Protein AF-A0A9Q1GMD0-F1 (afdb_monomer)

Sequence (248 aa):
MLRCCLSTAVGPIAGVLFISTNKLAFCSDKSIVKVTSPTGDLVRFHYKVVISLSEIQKVSQSRNVKKASEKYLQVLTMDDFEFWFMGLLSYSKMFKCLQCAICQAWQKLAGHNGILLLGPMIYIFELTLCMIPATDPLGKGDSVLSTINKLGGPIAGRLFISTKRMAFCSNEPIAKFTYPSGESVTFYYKVAIPLRKVKRANQSENVEKPSQKYLQVTTTDNFEFWFMGFLKYEKTFNLLQKIVSQVF

Nearest PDB structures (foldseek):
  9eh2-assembly1_y  TM=3.132E-01  e=4.144E-05  Homo sapiens
  4ifs-assembly1_A  TM=3.238E-01  e=9.419E-05  Homo sapiens
  4h6y-assembly2_B  TM=3.316E-01  e=3.764E-04  Homo sapiens
  8tyq-assembly1_A  TM=1.261E-01  e=9.669E-01  Homo sapiens

pLDDT: mean 71.97, std 17.16, range [28.61, 95.19]

Radius of gyration: 23.04 Å; Cα contacts (8 Å, |Δi|>4): 459; chains: 1; bounding box: 57×37×82 Å

Secondary structure (DSSP, 8-state):
-EEEEE--TT--EEEEEEE-SSEEEEEEEEEEEEEE-TTS-EEEEEEEEEEEGGGEEEEEEEE-SS-TT-EEEEEEETT--EEEEE--TTHHHHHHHHHHHHHHHHHHHHHHH-----SSTTS-TTS-S-EE-TTS---SSEEEEEEEEETTEEEEEEEEE-SSEEEEEEEEEEEEEE-TTS-EEEEEEEEEEEGGGEEEEEEEE-SS-TT-EEEEEEETT--EEEEE--TTHHHHHHHHHHHHHHH-

Mean predicted aligned error: 14.72 Å

InterPro domains:
  IPR004182 GRAM domain [PF02893] (3-99)
  IPR004182 GRAM domain [PF02893] (150-247)
  IPR004182 GRAM domain [SM00568] (1-63)
  IPR004182 GRAM domain [SM00568] (131-205)
  IPR011993 PH-like domain superfamily [G3DSA:2.30.29.30] (1-108)
  IPR011993 PH-like domain superfamily [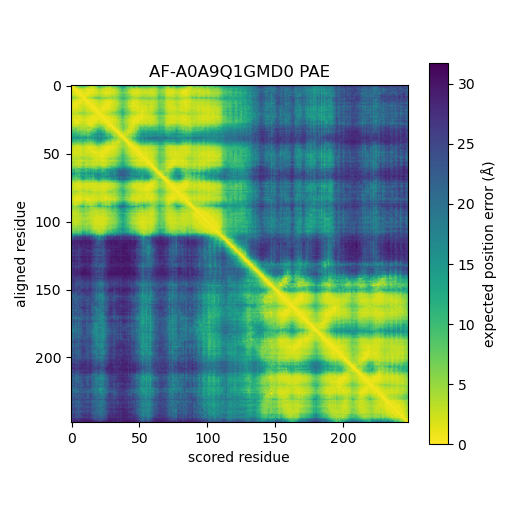G3DSA:2.30.29.30] (137-246)
  IPR037848 GEM-like protein [PTHR31969] (3-105)

Organism: NCBI:txid171969

Structure (mmCIF, N/CA/C/O backbone):
data_AF-A0A9Q1GMD0-F1
#
_entry.id   AF-A0A9Q1GMD0-F1
#
loop_
_atom_site.group_PDB
_atom_site.id
_atom_site.type_symbol
_atom_site.label_atom_id
_atom_site.label_alt_id
_atom_site.label_comp_id
_atom_site.label_asym_id
_atom_site.label_entity_id
_atom_site.label_seq_id
_atom_site.pdbx_PDB_ins_code
_atom_site.Cartn_x
_atom_site.Cartn_y
_atom_site.Cartn_z
_atom_site.occupancy
_atom_site.B_iso_or_equiv
_atom_site.auth_seq_id
_atom_site.auth_comp_id
_atom_site.auth_asym_id
_atom_site.auth_atom_id
_atom_site.pdbx_PDB_model_num
ATOM 1 N N . MET A 1 1 ? 9.023 12.669 -14.308 1.00 67.88 1 MET A N 1
ATOM 2 C CA . MET A 1 1 ? 9.943 11.948 -15.211 1.00 67.88 1 MET A CA 1
ATOM 3 C C . MET A 1 1 ? 11.281 11.812 -14.502 1.00 67.88 1 MET A C 1
ATOM 5 O O . MET A 1 1 ? 11.761 12.813 -13.983 1.00 67.88 1 MET A O 1
ATOM 9 N N . LEU A 1 2 ? 11.823 10.601 -14.367 1.00 82.06 2 LEU A N 1
ATOM 10 C CA . LEU A 1 2 ? 12.986 10.325 -13.512 1.00 82.06 2 LEU A CA 1
ATOM 11 C C . LEU A 1 2 ? 13.973 9.432 -14.264 1.00 82.06 2 LEU A C 1
ATOM 13 O O . LEU A 1 2 ? 13.569 8.403 -14.790 1.00 82.06 2 LEU A O 1
ATOM 17 N N . ARG A 1 3 ? 15.254 9.807 -14.319 1.00 87.44 3 ARG A N 1
ATOM 18 C CA . ARG A 1 3 ? 16.281 8.954 -14.935 1.00 87.44 3 ARG A CA 1
ATOM 19 C C . ARG A 1 3 ? 16.621 7.775 -14.027 1.00 87.44 3 ARG A C 1
ATOM 21 O O . ARG A 1 3 ? 16.776 7.955 -12.817 1.00 87.44 3 ARG A O 1
ATOM 28 N N . CYS A 1 4 ? 16.715 6.591 -14.621 1.00 90.12 4 CYS A N 1
ATOM 29 C CA . CYS A 1 4 ? 17.039 5.346 -13.939 1.00 90.12 4 CYS A CA 1
ATOM 30 C C . CYS A 1 4 ? 17.656 4.322 -14.895 1.00 90.12 4 CYS A C 1
ATOM 32 O O . CYS A 1 4 ? 17.633 4.488 -16.112 1.00 90.12 4 CYS A O 1
ATOM 34 N N . CYS A 1 5 ? 18.122 3.211 -14.335 1.00 92.06 5 CYS A N 1
ATOM 35 C CA . CYS A 1 5 ? 18.447 2.011 -15.090 1.00 92.06 5 CYS A CA 1
ATOM 36 C C . CYS A 1 5 ? 17.516 0.871 -14.679 1.00 92.06 5 CYS A C 1
ATOM 38 O O . CYS A 1 5 ? 17.348 0.629 -13.486 1.00 92.06 5 CYS A O 1
ATOM 40 N N . LEU A 1 6 ? 16.940 0.163 -15.647 1.00 93.31 6 LEU A N 1
ATOM 41 C CA . LEU A 1 6 ? 16.250 -1.103 -15.412 1.00 93.31 6 LEU A CA 1
ATOM 42 C C . LEU A 1 6 ? 17.276 -2.240 -15.446 1.00 93.31 6 LEU A C 1
ATOM 44 O O . LEU A 1 6 ? 17.987 -2.385 -16.437 1.00 93.31 6 LEU A O 1
ATOM 48 N N . SER A 1 7 ? 17.363 -3.038 -14.386 1.00 91.69 7 SER A N 1
ATOM 49 C CA . SER A 1 7 ? 18.212 -4.230 -14.370 1.00 91.69 7 SER A CA 1
ATOM 50 C C . SER A 1 7 ? 17.595 -5.330 -15.230 1.00 91.69 7 SER A C 1
ATOM 52 O O . SER A 1 7 ? 16.410 -5.630 -15.091 1.00 91.69 7 SER A O 1
ATOM 54 N N . THR A 1 8 ? 18.393 -5.940 -16.105 1.00 89.56 8 THR A N 1
ATOM 55 C CA . THR A 1 8 ? 17.987 -7.093 -16.918 1.00 89.56 8 THR A CA 1
ATOM 56 C C . THR A 1 8 ? 19.080 -8.155 -16.922 1.00 89.56 8 THR A C 1
ATOM 58 O O . THR A 1 8 ? 20.220 -7.873 -16.550 1.00 89.56 8 THR A O 1
ATOM 61 N N . ALA A 1 9 ? 18.758 -9.361 -17.395 1.00 85.94 9 ALA A N 1
ATOM 62 C CA . ALA A 1 9 ? 19.718 -10.461 -17.508 1.00 85.94 9 ALA A CA 1
ATOM 63 C C . ALA A 1 9 ? 20.936 -10.125 -18.392 1.00 85.94 9 ALA A C 1
ATOM 65 O O . ALA A 1 9 ? 22.022 -10.647 -18.167 1.00 85.94 9 ALA A O 1
ATOM 66 N N . VAL A 1 10 ? 20.770 -9.227 -19.369 1.00 86.19 10 VAL A N 1
ATOM 67 C CA . VAL A 1 10 ? 21.841 -8.787 -20.283 1.00 86.19 10 VAL A CA 1
ATOM 68 C C . VAL A 1 10 ? 22.517 -7.486 -19.833 1.00 86.19 10 VAL A C 1
ATOM 70 O O . VAL A 1 10 ? 23.340 -6.928 -20.556 1.00 86.19 10 VAL A O 1
ATOM 73 N N . GLY A 1 11 ? 22.179 -6.995 -18.638 1.00 87.50 11 GLY A N 1
ATOM 74 C CA . GLY A 1 11 ? 22.741 -5.788 -18.041 1.00 87.50 11 GLY A CA 1
ATOM 75 C C . GLY A 1 11 ? 21.731 -4.648 -17.851 1.00 87.50 11 GLY A C 1
ATOM 76 O O . GLY A 1 11 ? 20.556 -4.758 -18.213 1.00 87.50 11 GLY A O 1
ATOM 77 N N . PRO A 1 12 ? 22.162 -3.536 -17.234 1.00 91.44 12 PRO A N 1
ATOM 78 C CA . PRO A 1 12 ? 21.296 -2.399 -16.955 1.00 91.44 12 PRO A CA 1
ATOM 79 C C . PRO A 1 12 ? 20.951 -1.613 -18.226 1.00 91.44 12 PRO A C 1
ATOM 81 O O . PRO A 1 12 ? 21.830 -1.175 -18.966 1.00 91.44 12 PRO A O 1
ATOM 84 N N . ILE A 1 13 ? 19.663 -1.359 -18.441 1.00 94.62 13 ILE A N 1
ATOM 85 C CA . ILE A 1 13 ? 19.157 -0.519 -19.528 1.00 94.62 13 ILE A CA 1
ATOM 86 C C . ILE A 1 13 ? 18.889 0.878 -18.977 1.00 94.62 13 ILE A C 1
ATOM 88 O O . ILE A 1 13 ? 17.991 1.060 -18.155 1.00 94.62 13 ILE A O 1
ATOM 92 N N . ALA A 1 14 ? 19.646 1.871 -19.444 1.00 94.50 14 ALA A N 1
ATOM 93 C CA . ALA A 1 14 ? 19.404 3.271 -19.112 1.00 94.50 14 ALA A CA 1
ATOM 94 C C . ALA A 1 14 ? 18.102 3.771 -19.749 1.00 94.50 14 ALA A C 1
ATOM 96 O O . ALA A 1 14 ? 17.785 3.467 -20.907 1.00 94.50 14 ALA A O 1
ATOM 97 N N . GLY A 1 15 ? 17.342 4.538 -18.981 1.00 94.06 15 GLY A N 1
ATOM 98 C CA . GLY A 1 15 ? 16.088 5.088 -19.440 1.00 94.06 15 GLY A CA 1
ATOM 99 C C . GLY A 1 15 ? 15.416 5.975 -18.414 1.00 94.06 15 GLY A C 1
ATOM 100 O O . GLY A 1 15 ? 16.022 6.546 -17.499 1.00 94.06 15 GLY A O 1
ATOM 101 N N . VAL A 1 16 ? 14.111 6.076 -18.589 1.00 92.00 16 VAL A N 1
ATOM 102 C CA . VAL A 1 16 ? 13.277 7.013 -17.868 1.00 92.00 16 VAL A CA 1
ATOM 103 C C . VAL A 1 16 ? 12.092 6.291 -17.257 1.00 92.00 16 VAL A C 1
ATOM 105 O O . VAL A 1 16 ? 11.336 5.614 -17.951 1.00 92.00 16 VAL A O 1
ATOM 108 N N . LEU A 1 17 ? 11.905 6.510 -15.959 1.00 91.44 17 LEU A N 1
ATOM 109 C CA . LEU A 1 17 ? 10.747 6.090 -15.194 1.00 91.44 17 LEU A CA 1
ATOM 110 C C . LEU A 1 17 ? 9.700 7.211 -15.129 1.00 91.44 17 LEU A C 1
ATOM 112 O O . LEU A 1 17 ? 9.979 8.372 -14.792 1.00 91.44 17 LEU A O 1
ATOM 116 N N . PHE A 1 18 ? 8.465 6.835 -15.417 1.00 89.56 18 PHE A N 1
ATOM 117 C CA . PHE A 1 18 ? 7.267 7.649 -15.366 1.00 89.56 18 PHE A CA 1
ATOM 118 C C . PHE A 1 18 ? 6.327 7.057 -14.322 1.00 89.56 18 PHE A C 1
ATOM 120 O O . PHE A 1 18 ? 5.983 5.880 -14.374 1.00 89.56 18 PHE A O 1
ATOM 127 N N . ILE A 1 19 ? 5.901 7.890 -13.379 1.00 86.94 19 ILE A N 1
ATOM 128 C CA . ILE A 1 19 ? 4.893 7.535 -12.385 1.00 86.94 19 ILE A CA 1
ATOM 129 C C . ILE A 1 19 ? 3.677 8.394 -12.706 1.00 86.94 19 ILE A C 1
ATOM 131 O O . ILE A 1 19 ? 3.760 9.621 -12.659 1.00 86.94 19 ILE A O 1
ATOM 135 N N . SER A 1 20 ? 2.584 7.747 -13.090 1.00 83.81 20 SER A N 1
ATOM 136 C CA . SER A 1 20 ? 1.279 8.382 -13.273 1.00 83.81 20 SER A CA 1
ATOM 137 C C . SER A 1 20 ? 0.352 8.007 -12.116 1.00 83.81 20 SER A C 1
ATOM 139 O O . SER A 1 20 ? 0.759 7.321 -11.184 1.00 83.81 20 SER A O 1
ATOM 141 N N . THR A 1 21 ? -0.908 8.424 -12.181 1.00 76.69 21 THR A N 1
ATOM 142 C CA . THR A 1 21 ? -1.929 8.040 -11.196 1.00 76.69 21 THR A CA 1
ATOM 143 C C . THR A 1 21 ? -2.413 6.595 -11.337 1.00 76.69 21 THR A C 1
ATOM 145 O O . THR A 1 21 ? -3.023 6.085 -10.403 1.00 76.69 21 THR A O 1
ATOM 148 N N . ASN A 1 22 ? -2.151 5.938 -12.476 1.00 81.06 22 ASN A N 1
ATOM 149 C CA . ASN A 1 22 ? -2.672 4.596 -12.773 1.00 81.06 22 ASN A CA 1
ATOM 150 C C . ASN A 1 22 ? -1.576 3.584 -13.151 1.00 81.06 22 ASN A C 1
ATOM 152 O O . ASN A 1 22 ? -1.767 2.382 -12.995 1.00 81.06 22 ASN A O 1
ATOM 156 N N . LYS A 1 23 ? -0.439 4.052 -13.675 1.00 91.81 23 LYS A N 1
ATOM 157 C CA . LYS A 1 23 ? 0.633 3.217 -14.233 1.00 91.81 23 LYS A CA 1
ATOM 158 C C . LYS A 1 23 ? 2.018 3.691 -13.798 1.00 91.81 23 LYS A C 1
ATOM 160 O O . LYS A 1 23 ? 2.285 4.898 -13.770 1.00 91.81 23 LYS A O 1
ATOM 165 N N . LEU A 1 24 ? 2.898 2.731 -13.550 1.00 93.19 24 LEU A N 1
ATOM 166 C CA . LEU A 1 24 ? 4.346 2.891 -13.537 1.00 93.19 24 LEU A CA 1
ATOM 167 C C . LEU A 1 24 ? 4.869 2.479 -14.916 1.00 93.19 24 LEU A C 1
ATOM 169 O O . LEU A 1 24 ? 4.605 1.367 -15.360 1.00 93.19 24 LEU A O 1
ATOM 173 N N . ALA A 1 25 ? 5.587 3.355 -15.610 1.00 94.50 25 ALA A N 1
ATOM 174 C CA . ALA A 1 25 ? 6.121 3.054 -16.933 1.00 94.50 25 ALA A CA 1
ATOM 175 C C . ALA A 1 25 ? 7.615 3.354 -17.014 1.00 94.50 25 ALA A C 1
ATOM 177 O O . ALA A 1 25 ? 8.076 4.377 -16.520 1.00 94.50 25 ALA A O 1
ATOM 178 N N . PHE A 1 26 ? 8.365 2.487 -17.676 1.00 95.06 26 PHE A N 1
ATOM 179 C CA . PHE A 1 26 ? 9.764 2.681 -18.019 1.00 95.06 26 PHE A CA 1
ATOM 180 C C . PHE A 1 26 ? 9.923 2.692 -19.537 1.00 95.06 26 PHE A C 1
ATOM 182 O O . PHE A 1 26 ? 9.295 1.896 -20.235 1.00 95.06 26 PHE A O 1
ATOM 189 N N . CYS A 1 27 ? 10.782 3.573 -20.040 1.00 94.69 27 CYS A N 1
ATOM 190 C CA . CYS A 1 27 ? 11.169 3.625 -21.444 1.00 94.69 27 CYS A CA 1
ATOM 191 C C . CYS A 1 27 ? 12.687 3.788 -21.548 1.00 94.69 27 CYS A C 1
ATOM 193 O O . CYS A 1 27 ? 13.246 4.679 -20.907 1.00 94.69 27 CYS A O 1
ATOM 195 N N . SER A 1 28 ? 13.353 2.955 -22.351 1.00 95.19 28 SER A N 1
ATOM 196 C CA . SER A 1 28 ? 14.797 3.067 -22.583 1.00 95.19 28 SER A CA 1
ATOM 197 C C . SER A 1 28 ? 15.158 4.370 -23.297 1.00 95.19 28 SER A C 1
ATOM 199 O O . SER A 1 28 ? 14.381 4.863 -24.112 1.00 95.19 28 SER A O 1
ATOM 201 N N . ASP A 1 29 ? 16.359 4.897 -23.056 1.00 93.44 29 ASP A N 1
ATOM 202 C CA . ASP A 1 29 ? 16.850 6.101 -23.750 1.00 93.44 29 ASP A CA 1
ATOM 203 C C . ASP A 1 29 ? 17.104 5.834 -25.240 1.00 93.44 29 ASP A C 1
ATOM 205 O O . ASP A 1 29 ? 16.886 6.692 -26.092 1.00 93.44 29 ASP A O 1
ATOM 209 N N . LYS A 1 30 ? 17.559 4.620 -25.563 1.00 91.19 30 LYS A N 1
ATOM 210 C CA . LYS A 1 30 ? 17.874 4.187 -26.929 1.00 91.19 30 LYS A CA 1
ATOM 211 C C . LYS A 1 30 ? 16.871 3.146 -27.413 1.00 91.19 30 LYS A C 1
ATOM 213 O O . LYS A 1 30 ? 16.402 2.322 -26.626 1.00 91.19 30 LYS A O 1
ATOM 218 N N . SER A 1 31 ? 16.600 3.140 -28.715 1.00 88.69 31 SER A N 1
ATOM 219 C CA . SER A 1 31 ? 15.869 2.052 -29.367 1.00 88.69 31 SER A CA 1
ATOM 220 C C . SER A 1 31 ? 16.782 0.836 -29.527 1.00 88.69 31 SER A C 1
ATOM 222 O O . SER A 1 31 ? 17.674 0.827 -30.377 1.00 88.69 31 SER A O 1
ATOM 2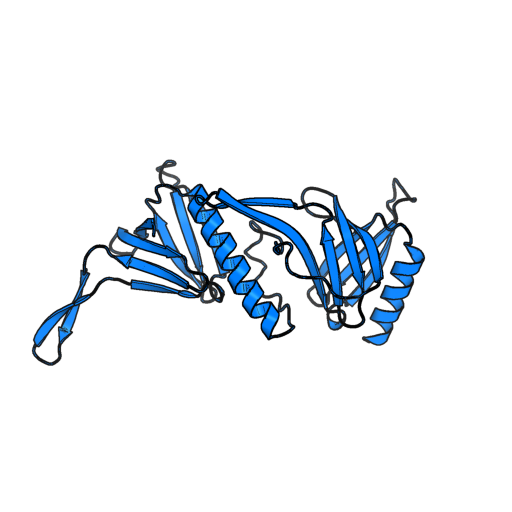24 N N . ILE A 1 32 ? 16.592 -0.159 -28.661 1.00 84.62 32 ILE A N 1
ATOM 225 C CA . ILE A 1 32 ? 17.462 -1.339 -28.543 1.00 84.62 32 ILE A CA 1
ATOM 226 C C . ILE A 1 32 ? 16.795 -2.630 -29.023 1.00 84.62 32 ILE A C 1
ATOM 228 O O . ILE A 1 32 ? 17.497 -3.579 -29.361 1.00 84.62 32 ILE A O 1
ATOM 232 N N . VAL A 1 33 ? 15.461 -2.662 -29.093 1.00 78.75 33 VAL A N 1
ATOM 233 C CA . VAL A 1 33 ? 14.719 -3.807 -29.627 1.00 78.75 33 VAL A CA 1
ATOM 234 C C . VAL A 1 33 ? 14.754 -3.713 -31.144 1.00 78.75 33 VAL A C 1
ATOM 236 O O . VAL A 1 33 ? 14.372 -2.686 -31.700 1.00 78.75 33 VAL A O 1
ATOM 239 N N . LYS A 1 34 ? 15.231 -4.763 -31.809 1.00 83.94 34 LYS A N 1
ATOM 240 C CA . LYS A 1 34 ? 15.315 -4.850 -33.268 1.00 83.94 34 LYS A CA 1
ATOM 241 C C . LYS A 1 34 ? 14.301 -5.878 -33.754 1.00 83.94 34 LYS A C 1
ATOM 243 O O . LYS A 1 34 ? 14.343 -7.016 -33.300 1.00 83.94 34 LYS A O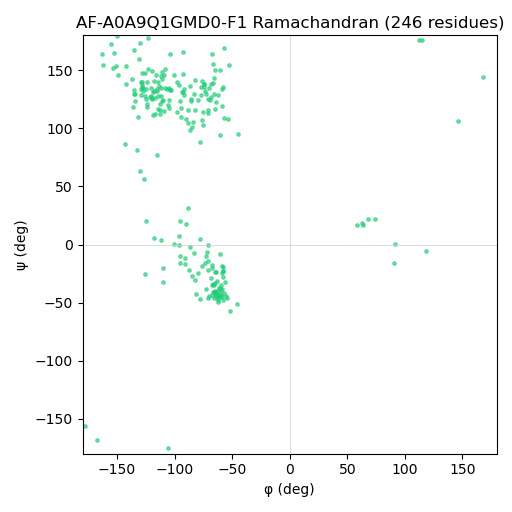 1
ATOM 248 N N . VAL A 1 35 ? 13.417 -5.476 -34.658 1.00 82.44 35 VAL A N 1
ATOM 249 C CA . VAL A 1 35 ? 12.422 -6.352 -35.287 1.00 82.44 35 VAL A CA 1
ATOM 250 C C . VAL A 1 35 ? 12.550 -6.195 -36.792 1.00 82.44 35 VAL A C 1
ATOM 252 O O . VAL A 1 35 ? 12.607 -5.072 -37.290 1.00 82.44 35 VAL A O 1
ATOM 255 N N . THR A 1 36 ? 12.602 -7.309 -37.510 1.00 83.19 36 THR A N 1
ATOM 256 C CA . THR A 1 36 ? 12.549 -7.301 -38.972 1.00 83.19 36 THR A CA 1
ATOM 257 C C . THR A 1 36 ? 11.086 -7.294 -39.395 1.00 83.19 36 THR A C 1
ATOM 259 O O . THR A 1 36 ? 10.306 -8.129 -38.935 1.00 83.19 36 THR A O 1
ATOM 262 N N . SER A 1 37 ? 10.693 -6.328 -40.221 1.00 78.81 37 SER A N 1
ATOM 263 C CA . SER A 1 37 ? 9.346 -6.267 -40.780 1.00 78.81 37 SER A CA 1
ATOM 264 C C . SER A 1 37 ? 9.110 -7.429 -41.759 1.00 78.81 37 SER A C 1
ATOM 266 O O . SER A 1 37 ? 10.069 -8.024 -42.259 1.00 78.81 37 SER A O 1
ATOM 268 N N . PRO A 1 38 ? 7.847 -7.722 -42.117 1.00 76.25 38 PRO A N 1
ATOM 269 C CA . PRO A 1 38 ? 7.536 -8.678 -43.182 1.00 76.25 38 PRO A CA 1
ATOM 270 C C . PRO A 1 38 ? 8.165 -8.318 -44.541 1.00 76.25 38 PRO A C 1
ATOM 272 O O . PRO A 1 38 ? 8.358 -9.198 -45.371 1.00 76.25 38 PRO A O 1
ATOM 275 N N . THR A 1 39 ? 8.498 -7.039 -44.762 1.00 81.62 39 THR A N 1
ATOM 276 C CA . THR A 1 39 ? 9.177 -6.529 -45.967 1.00 81.62 39 THR A CA 1
ATOM 277 C C . THR A 1 39 ? 10.705 -6.608 -45.901 1.00 81.62 39 THR A C 1
ATOM 279 O O . THR A 1 39 ? 11.365 -6.278 -46.880 1.00 81.62 39 THR A O 1
ATOM 282 N N . GLY A 1 40 ? 11.283 -7.067 -44.784 1.00 78.81 40 GLY A N 1
ATOM 283 C CA . GLY A 1 40 ? 12.735 -7.187 -44.597 1.00 78.81 40 GLY A CA 1
ATOM 284 C C . GLY A 1 40 ? 13.406 -5.957 -43.977 1.00 78.81 40 GLY A C 1
ATOM 285 O O . GLY A 1 40 ? 14.612 -5.977 -43.732 1.00 78.81 40 GLY A O 1
ATOM 286 N N . ASP A 1 41 ? 12.644 -4.908 -43.664 1.00 84.06 41 ASP A N 1
ATOM 287 C CA . ASP A 1 41 ? 13.168 -3.680 -43.071 1.00 84.06 41 ASP A CA 1
ATOM 288 C C . ASP A 1 41 ? 13.457 -3.864 -41.580 1.00 84.06 41 ASP A C 1
ATOM 290 O O . ASP A 1 41 ? 12.642 -4.390 -40.818 1.00 84.06 41 ASP A O 1
ATOM 294 N N . LEU A 1 42 ? 14.614 -3.382 -41.125 1.00 80.25 42 LEU A N 1
ATOM 295 C CA . LEU A 1 42 ? 14.975 -3.429 -39.712 1.00 80.25 42 LEU A CA 1
ATOM 296 C C . LEU A 1 42 ? 14.376 -2.235 -38.959 1.00 80.25 42 LEU A C 1
ATOM 298 O O . LEU A 1 42 ? 14.903 -1.122 -39.012 1.00 80.25 42 LEU A O 1
ATOM 302 N N . VAL A 1 43 ? 13.329 -2.480 -38.175 1.00 85.81 43 VAL A N 1
ATOM 303 C CA . VAL A 1 43 ? 12.695 -1.469 -37.321 1.00 85.81 43 VAL A CA 1
ATOM 304 C C . VAL A 1 43 ? 13.246 -1.566 -35.900 1.00 85.81 43 VAL A C 1
ATOM 306 O O . VAL A 1 43 ? 13.437 -2.655 -35.351 1.00 85.81 43 VAL A O 1
ATOM 309 N N . ARG A 1 44 ? 13.530 -0.412 -35.285 1.00 85.00 44 ARG A N 1
ATOM 310 C CA . ARG A 1 44 ? 14.028 -0.334 -33.907 1.00 85.00 44 ARG A CA 1
ATOM 311 C C . ARG A 1 44 ? 12.994 0.299 -32.987 1.00 85.00 44 ARG A C 1
ATOM 313 O O . ARG A 1 44 ? 12.451 1.351 -33.303 1.00 85.00 44 ARG A O 1
ATOM 320 N N . PHE A 1 45 ? 12.789 -0.306 -31.822 1.00 87.00 45 PHE A N 1
ATOM 321 C CA . PHE A 1 45 ? 11.872 0.184 -30.799 1.00 87.00 45 PHE A CA 1
ATOM 322 C C . PHE A 1 45 ? 12.584 0.412 -29.466 1.00 87.00 45 PHE A C 1
ATOM 324 O O . PHE A 1 45 ? 13.559 -0.263 -29.114 1.00 87.00 45 PHE A O 1
ATOM 331 N N . HIS A 1 46 ? 12.064 1.366 -28.698 1.00 89.88 46 HIS A N 1
ATOM 332 C CA . HIS A 1 46 ? 12.433 1.530 -27.298 1.00 89.88 46 HIS A CA 1
ATOM 333 C C . HIS A 1 46 ? 11.941 0.335 -26.485 1.00 89.88 46 HIS A C 1
ATOM 335 O O . HIS A 1 46 ? 10.811 -0.122 -26.661 1.00 89.88 46 HIS A O 1
ATOM 341 N N . TYR A 1 47 ? 12.779 -0.132 -25.565 1.00 91.56 47 TYR A N 1
ATOM 342 C CA . TYR A 1 47 ? 12.375 -1.108 -24.569 1.00 91.56 47 TYR A CA 1
ATOM 343 C C . TYR A 1 47 ? 11.434 -0.425 -23.579 1.00 91.56 47 TYR A C 1
ATOM 345 O O . TYR A 1 47 ? 11.772 0.622 -23.018 1.00 91.56 47 TYR A O 1
ATOM 353 N N . LYS A 1 48 ? 10.243 -0.995 -23.394 1.00 93.38 48 LYS A N 1
ATOM 354 C CA . LYS A 1 48 ? 9.179 -0.408 -22.581 1.00 93.38 48 LYS A CA 1
ATOM 355 C C . LYS A 1 48 ? 8.675 -1.420 -21.568 1.00 93.38 48 LYS A C 1
ATOM 357 O O . LYS A 1 48 ? 8.446 -2.574 -21.907 1.00 93.38 48 LYS A O 1
ATOM 362 N N . VAL A 1 49 ? 8.456 -0.951 -20.348 1.00 93.81 49 VAL A N 1
ATOM 363 C CA . VAL A 1 49 ? 7.753 -1.692 -19.296 1.00 93.81 49 VAL A CA 1
ATOM 364 C C . VAL A 1 49 ? 6.609 -0.810 -18.828 1.00 93.81 49 VAL A C 1
ATOM 366 O O . VAL A 1 49 ? 6.812 0.382 -18.614 1.00 93.81 49 VAL A O 1
ATOM 369 N N . VAL A 1 50 ? 5.410 -1.363 -18.691 1.00 94.31 50 VAL A N 1
ATOM 370 C CA . VAL A 1 50 ? 4.240 -0.638 -18.189 1.00 94.31 50 VAL A CA 1
ATOM 371 C C . VAL A 1 50 ? 3.526 -1.546 -17.201 1.00 94.31 50 VAL A C 1
ATOM 373 O O . VAL A 1 50 ? 3.073 -2.616 -17.582 1.00 94.31 50 VAL A O 1
ATOM 376 N N . ILE A 1 51 ? 3.439 -1.109 -15.950 1.00 91.62 51 ILE A N 1
ATOM 377 C CA . ILE A 1 51 ? 2.877 -1.864 -14.829 1.00 91.62 51 ILE A CA 1
ATOM 378 C C . ILE A 1 51 ? 1.711 -1.055 -14.271 1.00 91.62 51 ILE A C 1
ATOM 380 O O . ILE A 1 51 ? 1.870 0.135 -13.968 1.00 91.62 51 ILE A O 1
ATOM 384 N N . SER A 1 52 ? 0.536 -1.663 -14.131 1.00 88.81 52 SER A N 1
ATOM 385 C CA . SER A 1 52 ? -0.588 -0.996 -13.472 1.00 88.81 52 SER A CA 1
ATOM 386 C C . SER A 1 52 ? -0.299 -0.879 -11.981 1.00 88.81 52 SER A C 1
ATOM 388 O O . SER A 1 52 ? 0.114 -1.840 -11.340 1.00 88.81 52 SER A O 1
ATOM 390 N N . LEU A 1 53 ? -0.539 0.288 -11.383 1.00 83.81 53 LEU A N 1
ATOM 391 C CA . LEU A 1 53 ? -0.261 0.486 -9.952 1.00 83.81 53 LEU A CA 1
ATOM 392 C C . LEU A 1 53 ? -1.129 -0.400 -9.045 1.00 83.81 53 LEU A C 1
ATOM 394 O O . LEU A 1 53 ? -0.740 -0.701 -7.920 1.00 83.81 53 LEU A O 1
ATOM 398 N N . SER A 1 54 ? -2.288 -0.832 -9.539 1.00 76.88 54 SER A N 1
ATOM 399 C CA . SER A 1 54 ? -3.166 -1.803 -8.884 1.00 76.88 54 SER A CA 1
ATOM 400 C C . SER A 1 54 ? -2.624 -3.232 -8.871 1.00 76.88 54 SER A C 1
ATOM 402 O O . SER A 1 54 ? -3.055 -4.030 -8.051 1.00 76.88 54 SER A O 1
ATOM 404 N N . GLU A 1 55 ? -1.702 -3.553 -9.778 1.00 80.56 55 GLU A N 1
ATOM 405 C CA . GLU A 1 55 ? -1.082 -4.877 -9.921 1.00 80.56 55 GLU A CA 1
ATOM 406 C C . GLU A 1 55 ? 0.265 -4.949 -9.193 1.00 80.56 55 GLU A C 1
ATOM 408 O O . GLU A 1 55 ? 0.922 -5.986 -9.197 1.00 80.56 55 GLU A O 1
ATOM 413 N N . ILE A 1 56 ? 0.699 -3.856 -8.557 1.00 81.94 56 ILE A N 1
ATOM 414 C CA . ILE A 1 56 ? 1.915 -3.844 -7.749 1.00 81.94 56 ILE A CA 1
ATOM 415 C C . ILE A 1 56 ? 1.583 -4.391 -6.365 1.00 81.94 56 ILE A C 1
ATOM 417 O O . ILE A 1 56 ? 0.838 -3.772 -5.604 1.00 81.94 56 ILE A O 1
ATOM 421 N N . GLN A 1 57 ? 2.190 -5.527 -6.034 1.00 73.50 57 GLN A N 1
ATOM 422 C CA . GLN A 1 57 ? 2.081 -6.159 -4.729 1.00 73.50 57 GLN A CA 1
ATOM 423 C C . GLN A 1 57 ? 2.977 -5.464 -3.707 1.00 73.50 57 GLN A C 1
ATOM 425 O O . GLN A 1 57 ? 2.549 -5.197 -2.590 1.00 73.50 57 GLN A O 1
ATOM 430 N N . LYS A 1 58 ? 4.237 -5.181 -4.049 1.00 73.25 58 LYS A N 1
ATOM 431 C CA . LYS A 1 58 ? 5.203 -4.625 -3.097 1.00 73.25 58 LYS A CA 1
ATOM 432 C C . LYS A 1 58 ? 6.207 -3.727 -3.798 1.00 73.25 58 LYS A C 1
ATOM 434 O O . LYS A 1 58 ? 6.647 -3.996 -4.911 1.00 73.25 58 LYS A O 1
ATOM 439 N N . VAL A 1 59 ? 6.625 -2.680 -3.093 1.00 80.25 59 VAL A N 1
ATOM 440 C CA . VAL A 1 59 ? 7.793 -1.885 -3.466 1.00 80.25 59 VAL A CA 1
ATOM 441 C C . VAL A 1 59 ? 8.763 -1.873 -2.296 1.00 80.25 59 VAL A C 1
ATOM 443 O O . VAL A 1 59 ? 8.410 -1.416 -1.208 1.00 80.25 59 VAL A O 1
ATOM 446 N N . SER A 1 60 ? 9.982 -2.357 -2.517 1.00 79.69 60 SER A N 1
ATOM 447 C CA . SER A 1 60 ? 11.000 -2.499 -1.471 1.00 79.69 60 SER A CA 1
ATOM 448 C C . SER A 1 60 ? 12.235 -1.674 -1.787 1.00 79.69 60 SER A C 1
ATOM 450 O O . SER A 1 60 ? 12.594 -1.478 -2.952 1.00 79.69 60 SER A O 1
ATOM 452 N N . GLN A 1 61 ? 12.905 -1.214 -0.730 1.00 77.75 61 GLN A N 1
ATOM 453 C CA . GLN A 1 61 ? 14.254 -0.689 -0.863 1.00 77.75 61 GLN A CA 1
ATOM 454 C C . GLN A 1 61 ? 15.272 -1.789 -0.631 1.00 77.75 61 GLN A C 1
ATOM 456 O O . GLN A 1 61 ? 15.188 -2.506 0.358 1.00 77.75 61 GLN A O 1
ATOM 461 N N . SER A 1 62 ? 16.267 -1.868 -1.504 1.00 71.44 62 SER A N 1
ATOM 462 C CA . SER A 1 62 ? 17.408 -2.754 -1.326 1.00 71.44 62 SER A CA 1
ATOM 463 C C . SER A 1 62 ? 18.719 -1.984 -1.484 1.00 71.44 62 SER A C 1
ATOM 465 O O . SER A 1 62 ? 18.813 -0.992 -2.216 1.00 71.44 62 SER A O 1
ATOM 467 N N . ARG A 1 63 ? 19.734 -2.415 -0.733 1.00 68.06 63 ARG A N 1
ATOM 468 C CA . ARG A 1 63 ? 21.115 -1.932 -0.824 1.00 68.06 63 ARG A CA 1
ATOM 469 C C . ARG A 1 63 ? 21.977 -3.075 -1.334 1.00 68.06 63 ARG A C 1
ATOM 471 O O . ARG A 1 63 ? 21.850 -4.197 -0.852 1.00 68.06 63 ARG A O 1
ATOM 478 N N . ASN A 1 64 ? 22.874 -2.787 -2.271 1.00 64.81 64 ASN A N 1
ATOM 479 C CA . ASN A 1 64 ? 23.839 -3.790 -2.706 1.00 64.81 64 ASN A CA 1
ATOM 480 C C . ASN A 1 64 ? 24.833 -4.082 -1.574 1.00 64.81 64 ASN A C 1
ATOM 482 O O . ASN A 1 64 ? 25.468 -3.171 -1.042 1.00 64.81 64 ASN A O 1
ATOM 486 N N . VAL A 1 65 ? 24.970 -5.365 -1.234 1.00 64.31 65 VAL A N 1
ATOM 487 C CA . VAL A 1 65 ? 25.829 -5.863 -0.148 1.00 64.31 65 VAL A CA 1
ATOM 488 C C . VAL A 1 65 ? 27.299 -5.498 -0.371 1.00 64.31 65 VAL A C 1
ATOM 490 O O . VAL A 1 65 ? 28.014 -5.190 0.575 1.00 64.31 65 VAL A O 1
ATOM 493 N N . LYS A 1 66 ? 27.750 -5.488 -1.629 1.00 64.50 66 LYS A N 1
ATOM 494 C CA . LYS A 1 66 ? 29.135 -5.180 -2.012 1.00 64.50 66 LYS A CA 1
ATOM 495 C C . LYS A 1 66 ? 29.369 -3.684 -2.217 1.00 64.50 66 LYS A C 1
ATOM 497 O O . LYS A 1 66 ? 30.506 -3.229 -2.148 1.00 64.50 66 LYS A O 1
ATOM 502 N N . LYS A 1 67 ? 28.310 -2.912 -2.483 1.00 64.12 67 LYS A N 1
ATOM 503 C CA . LYS A 1 67 ? 28.401 -1.480 -2.783 1.00 64.12 67 LYS A CA 1
ATOM 504 C C . LYS A 1 67 ? 27.222 -0.720 -2.189 1.00 64.12 67 LYS A C 1
ATOM 506 O O . LYS A 1 67 ? 26.224 -0.452 -2.851 1.00 64.12 67 LYS A O 1
ATOM 511 N N . ALA A 1 68 ? 27.376 -0.318 -0.930 1.00 61.28 68 ALA A N 1
ATOM 512 C CA . ALA A 1 68 ? 26.327 0.327 -0.138 1.00 61.28 68 ALA A CA 1
ATOM 513 C C . ALA A 1 68 ? 25.780 1.646 -0.732 1.00 61.28 68 ALA A C 1
ATOM 515 O O . ALA A 1 68 ? 24.691 2.086 -0.353 1.00 61.28 68 ALA A O 1
ATOM 516 N N . SER A 1 69 ? 26.516 2.282 -1.651 1.00 62.03 69 SER A N 1
ATOM 517 C CA . SER A 1 69 ? 26.076 3.482 -2.370 1.00 62.03 69 SER A CA 1
ATOM 518 C C . SER A 1 69 ? 25.061 3.192 -3.481 1.00 62.03 69 SER A C 1
ATOM 520 O O . SER A 1 69 ? 24.330 4.098 -3.885 1.00 62.03 69 SER A O 1
ATOM 522 N N . GLU A 1 70 ? 24.956 1.945 -3.946 1.00 69.31 70 GLU A N 1
ATOM 523 C CA . GLU A 1 70 ? 23.969 1.548 -4.944 1.00 69.31 70 GLU A CA 1
ATOM 524 C C . GLU A 1 70 ? 22.658 1.131 -4.273 1.00 69.31 70 GLU A C 1
ATOM 526 O O . GLU A 1 70 ? 22.580 0.153 -3.523 1.00 69.31 70 GLU A O 1
ATOM 531 N N . LYS A 1 71 ? 21.612 1.907 -4.561 1.00 77.69 71 LYS A N 1
ATOM 532 C CA . LYS A 1 71 ? 20.256 1.700 -4.056 1.00 77.69 71 LYS A CA 1
ATOM 533 C C . LYS A 1 71 ? 19.371 1.164 -5.172 1.00 77.69 71 LYS A C 1
ATOM 535 O O . LYS A 1 71 ? 19.377 1.698 -6.283 1.00 77.69 71 LYS A O 1
ATOM 540 N N . TYR A 1 72 ? 18.606 0.139 -4.835 1.00 84.38 72 TYR A N 1
ATOM 541 C CA . TYR A 1 72 ? 17.785 -0.634 -5.750 1.00 84.38 72 TYR A CA 1
ATOM 542 C C . TYR A 1 72 ? 16.340 -0.522 -5.307 1.00 84.38 72 TYR A C 1
ATOM 544 O O . TYR A 1 72 ? 16.011 -0.830 -4.162 1.00 84.38 72 TYR A O 1
ATOM 552 N N . LEU A 1 73 ? 15.489 -0.093 -6.225 1.00 87.81 73 LEU A N 1
ATOM 553 C CA . LEU A 1 73 ? 14.051 -0.088 -6.055 1.00 87.81 73 LEU A CA 1
ATOM 554 C C . LEU A 1 73 ? 13.512 -1.379 -6.661 1.00 87.81 73 LEU A C 1
ATOM 556 O O . LEU A 1 73 ? 13.533 -1.534 -7.882 1.00 87.81 73 LEU A O 1
ATOM 560 N N . GLN A 1 74 ? 13.048 -2.285 -5.810 1.00 89.62 74 GLN A N 1
ATOM 561 C CA . GLN A 1 74 ? 12.390 -3.511 -6.245 1.00 89.62 74 GLN A CA 1
ATOM 562 C C . GLN A 1 74 ? 10.888 -3.257 -6.330 1.00 89.62 74 GLN A C 1
ATOM 564 O O . GLN A 1 74 ? 10.291 -2.778 -5.364 1.00 89.62 74 GLN A O 1
ATOM 569 N N . VAL A 1 75 ? 10.288 -3.588 -7.467 1.00 89.75 75 VAL A N 1
ATOM 570 C CA . VAL A 1 75 ? 8.839 -3.621 -7.677 1.00 89.75 75 VAL A CA 1
ATOM 571 C C . VAL A 1 75 ? 8.456 -5.071 -7.930 1.00 89.75 75 VAL A C 1
ATOM 573 O O . VAL A 1 75 ? 8.908 -5.651 -8.911 1.00 89.75 75 VAL A O 1
ATOM 576 N N . LEU A 1 76 ? 7.653 -5.631 -7.031 1.00 83.06 76 LEU A N 1
ATOM 577 C CA . LEU A 1 76 ? 7.085 -6.970 -7.132 1.00 83.06 76 LEU A CA 1
ATOM 578 C C . LEU A 1 76 ? 5.610 -6.829 -7.498 1.00 83.06 76 LEU A C 1
ATOM 580 O O . LEU A 1 76 ? 4.866 -6.102 -6.826 1.00 83.06 76 LEU A O 1
ATOM 584 N N . THR A 1 77 ? 5.205 -7.468 -8.584 1.00 84.31 77 THR A N 1
ATOM 585 C CA . THR A 1 77 ? 3.820 -7.485 -9.049 1.00 84.31 77 THR A CA 1
ATOM 586 C C . THR A 1 77 ? 3.070 -8.695 -8.499 1.00 84.31 77 THR A C 1
ATOM 588 O O . THR A 1 77 ? 3.651 -9.605 -7.920 1.00 84.31 77 THR A O 1
ATOM 591 N N . MET A 1 78 ? 1.747 -8.662 -8.610 1.00 73.25 78 MET A N 1
ATOM 592 C CA . MET A 1 78 ? 0.835 -9.673 -8.060 1.00 73.25 78 MET A CA 1
ATOM 593 C C . MET A 1 78 ? 0.935 -11.042 -8.745 1.00 73.25 78 MET A C 1
ATOM 595 O O . MET A 1 78 ? 0.504 -12.038 -8.179 1.00 73.25 78 MET A O 1
ATOM 599 N N . ASP A 1 79 ? 1.472 -11.063 -9.958 1.00 79.50 79 ASP A N 1
ATOM 600 C CA . ASP A 1 79 ? 1.830 -12.229 -10.766 1.00 79.50 79 ASP A CA 1
ATOM 60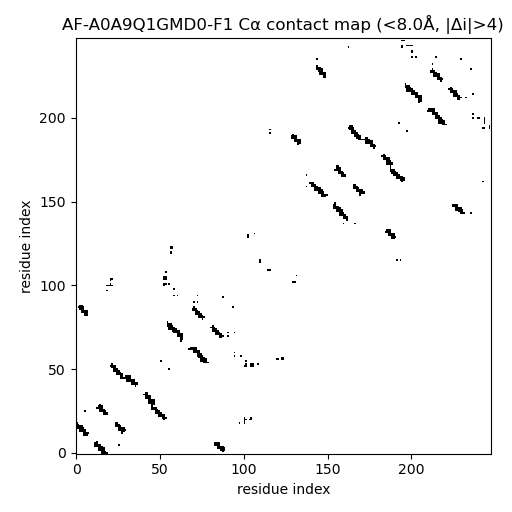1 C C . ASP A 1 79 ? 3.317 -12.610 -10.613 1.00 79.50 79 ASP A C 1
ATOM 603 O O . ASP A 1 79 ? 3.881 -13.287 -11.468 1.00 79.50 79 ASP A O 1
ATOM 607 N N . ASP A 1 80 ? 3.947 -12.162 -9.523 1.00 79.62 80 ASP A N 1
ATOM 608 C CA . ASP A 1 80 ? 5.308 -12.504 -9.106 1.00 79.62 80 ASP A CA 1
ATOM 609 C C . ASP A 1 80 ? 6.430 -12.050 -10.063 1.00 79.62 80 ASP A C 1
ATOM 611 O O . ASP A 1 80 ? 7.574 -12.495 -9.941 1.00 79.62 80 ASP A O 1
ATOM 615 N N . PHE A 1 81 ? 6.165 -11.111 -10.983 1.00 85.81 81 PHE A N 1
ATOM 616 C CA . PHE A 1 81 ? 7.250 -10.466 -11.727 1.00 85.81 81 PHE A CA 1
ATOM 617 C C . PHE A 1 81 ? 8.002 -9.457 -10.860 1.00 85.81 81 PHE A C 1
ATOM 619 O O . PHE A 1 81 ? 7.431 -8.631 -10.142 1.00 85.81 81 PHE A O 1
ATOM 626 N N . GLU A 1 82 ? 9.326 -9.472 -11.005 1.00 90.12 82 GLU A N 1
ATOM 627 C CA . GLU A 1 82 ? 10.218 -8.551 -10.318 1.00 90.12 82 GLU A CA 1
ATOM 628 C C . GLU A 1 82 ? 10.892 -7.575 -11.278 1.00 90.12 82 GLU A C 1
ATOM 630 O O . GLU A 1 82 ? 11.568 -7.959 -12.235 1.00 90.12 82 GLU A O 1
ATOM 635 N N . PHE A 1 83 ? 10.790 -6.286 -10.958 1.00 93.06 83 PHE A N 1
ATOM 636 C CA . PHE A 1 83 ? 11.469 -5.216 -11.676 1.00 93.06 83 PHE A CA 1
ATOM 637 C C . PHE A 1 83 ? 12.405 -4.464 -10.740 1.00 93.06 83 PHE A C 1
ATOM 639 O O . PHE A 1 83 ? 12.002 -3.950 -9.695 1.00 93.06 83 PHE A O 1
ATOM 646 N N . TRP A 1 84 ? 13.665 -4.359 -11.149 1.00 92.00 84 TRP A N 1
ATOM 647 C CA . TRP A 1 84 ? 14.723 -3.751 -10.354 1.00 92.00 84 TRP A CA 1
ATOM 648 C C . TRP A 1 84 ? 15.192 -2.459 -11.017 1.00 92.00 84 TRP A C 1
ATOM 650 O O . TRP A 1 84 ? 15.812 -2.485 -12.081 1.00 92.00 84 TRP A O 1
ATOM 660 N N . PHE A 1 85 ? 14.916 -1.321 -10.382 1.00 91.31 85 PHE A N 1
ATOM 661 C CA . PHE A 1 85 ? 15.343 -0.007 -10.858 1.00 91.31 85 PHE A CA 1
ATOM 662 C C . PHE A 1 85 ? 16.515 0.522 -10.031 1.00 91.31 85 PHE A C 1
ATOM 664 O O . PHE A 1 85 ? 16.499 0.495 -8.801 1.00 91.31 85 PHE A O 1
ATOM 671 N N . MET A 1 86 ? 17.525 1.050 -10.713 1.00 88.50 86 MET A N 1
ATOM 672 C CA . MET A 1 86 ? 18.775 1.534 -10.128 1.00 88.50 86 MET A CA 1
ATOM 673 C C . MET A 1 86 ? 19.119 2.939 -10.627 1.00 88.50 86 MET A C 1
ATOM 675 O O . MET A 1 86 ? 18.464 3.475 -11.521 1.00 88.50 86 MET A O 1
ATOM 679 N N . GLY A 1 87 ? 20.172 3.542 -10.067 1.00 84.88 87 GLY A N 1
ATOM 680 C CA . GLY A 1 87 ? 20.693 4.832 -10.545 1.00 84.88 87 GLY A CA 1
ATOM 681 C C . GLY A 1 87 ? 19.750 6.015 -10.292 1.00 84.88 87 GLY A C 1
ATOM 682 O O . GLY A 1 87 ? 19.822 7.033 -10.974 1.00 84.88 87 GLY A O 1
ATOM 683 N N . LEU A 1 88 ? 18.843 5.879 -9.320 1.00 81.12 88 LEU A N 1
ATOM 684 C CA . LEU A 1 88 ? 17.833 6.882 -8.997 1.00 81.12 88 LEU A CA 1
ATOM 685 C C . LEU A 1 88 ? 18.467 8.050 -8.225 1.00 81.12 88 LEU A C 1
ATOM 687 O O . LEU A 1 88 ? 18.747 7.928 -7.032 1.00 81.12 88 LEU A O 1
ATOM 691 N N . LEU A 1 89 ? 18.624 9.206 -8.878 1.00 70.94 89 LEU A N 1
ATOM 692 C CA . LEU A 1 89 ? 19.241 10.409 -8.285 1.00 70.94 89 LEU A CA 1
ATOM 693 C C . LEU A 1 89 ? 18.550 10.886 -6.993 1.00 70.94 89 LEU A C 1
ATOM 695 O O . LEU A 1 89 ? 19.195 11.415 -6.095 1.00 70.94 89 LEU A O 1
ATOM 699 N N . SER A 1 90 ? 17.232 10.686 -6.874 1.00 73.44 90 SER A N 1
ATOM 700 C CA . SER A 1 90 ? 16.445 11.059 -5.689 1.00 73.44 90 SER A CA 1
ATOM 701 C C . SER A 1 90 ? 15.646 9.872 -5.148 1.00 73.44 90 SER A C 1
ATOM 703 O O . SER A 1 90 ? 14.422 9.905 -5.026 1.00 73.44 90 SER A O 1
ATOM 705 N N . TYR A 1 91 ? 16.374 8.798 -4.839 1.00 74.81 91 TYR A N 1
ATOM 706 C CA . TYR A 1 91 ? 15.846 7.510 -4.388 1.00 74.81 91 TYR A CA 1
ATOM 707 C C . TYR A 1 91 ? 14.766 7.613 -3.293 1.00 74.81 91 TYR A C 1
ATOM 709 O O . TYR A 1 91 ? 13.671 7.073 -3.437 1.00 74.81 91 TYR A O 1
ATOM 717 N N . SER A 1 92 ? 15.037 8.359 -2.216 1.00 70.75 92 SER A N 1
ATOM 718 C CA . SER A 1 92 ? 14.114 8.498 -1.080 1.00 70.75 92 SER A CA 1
ATOM 719 C C . SER A 1 92 ? 12.812 9.209 -1.453 1.00 70.75 92 SER A C 1
ATOM 721 O O . SER A 1 92 ? 11.741 8.801 -1.008 1.00 70.75 92 SER A O 1
ATOM 723 N N . LYS A 1 93 ? 12.890 10.257 -2.282 1.00 72.88 93 LYS A N 1
ATOM 724 C CA . LYS A 1 93 ? 11.715 10.985 -2.776 1.00 72.88 93 LYS A CA 1
ATOM 725 C C . LYS A 1 93 ? 10.893 10.103 -3.711 1.00 72.88 93 LYS A C 1
ATOM 727 O O . LYS A 1 93 ? 9.678 10.045 -3.582 1.00 72.88 93 LYS A O 1
ATOM 732 N N . MET A 1 94 ? 11.558 9.380 -4.609 1.00 75.25 94 MET A N 1
ATOM 733 C CA . MET A 1 94 ? 10.898 8.526 -5.593 1.00 75.25 94 MET A CA 1
ATOM 734 C C . MET A 1 94 ? 10.159 7.355 -4.960 1.00 75.25 94 MET A C 1
ATOM 736 O O . MET A 1 94 ? 9.006 7.119 -5.304 1.00 75.25 94 MET A O 1
ATOM 740 N N . PHE A 1 95 ? 10.799 6.659 -4.021 1.00 77.50 95 PHE A N 1
ATOM 741 C CA . PHE A 1 95 ? 10.171 5.568 -3.284 1.00 77.50 95 PHE A CA 1
ATOM 742 C C . PHE A 1 95 ? 8.868 6.027 -2.622 1.00 77.50 95 PHE A C 1
ATOM 744 O O . PHE A 1 95 ? 7.830 5.396 -2.796 1.00 77.50 95 PHE A O 1
ATOM 751 N N . LYS A 1 96 ? 8.898 7.193 -1.964 1.00 72.31 96 LYS A N 1
ATOM 752 C CA . LYS A 1 96 ? 7.711 7.796 -1.347 1.00 72.31 96 LYS A CA 1
ATOM 753 C C . LYS A 1 96 ? 6.645 8.189 -2.376 1.00 72.31 96 LYS A C 1
ATOM 755 O O . LYS A 1 96 ? 5.473 7.897 -2.163 1.00 72.31 96 LYS A O 1
ATOM 760 N N . CYS A 1 97 ? 7.027 8.810 -3.497 1.00 76.69 97 CYS A N 1
ATOM 761 C CA . CYS A 1 97 ? 6.081 9.155 -4.566 1.00 76.69 97 CYS A CA 1
ATOM 762 C C . CYS A 1 97 ? 5.389 7.914 -5.143 1.00 76.69 97 CYS A C 1
ATOM 764 O O . CYS A 1 97 ? 4.178 7.927 -5.343 1.00 76.69 97 CYS A O 1
ATOM 766 N N . LEU A 1 98 ? 6.147 6.843 -5.389 1.00 79.81 98 LEU A N 1
ATOM 767 C CA . LEU A 1 98 ? 5.608 5.595 -5.920 1.00 79.81 98 LEU A CA 1
ATOM 768 C C . LEU A 1 98 ? 4.634 4.946 -4.933 1.00 79.81 98 LEU A C 1
ATOM 770 O O . LEU A 1 98 ? 3.546 4.542 -5.327 1.00 79.81 98 LEU A O 1
ATOM 774 N N . GLN A 1 99 ? 4.971 4.933 -3.644 1.00 74.31 99 GLN A N 1
ATOM 775 C CA . GLN A 1 99 ? 4.066 4.460 -2.593 1.00 74.31 99 GLN A CA 1
ATOM 776 C C . GLN A 1 99 ? 2.763 5.245 -2.549 1.00 74.31 99 GLN A C 1
ATOM 778 O O . GLN A 1 99 ? 1.693 4.649 -2.495 1.00 74.31 99 GLN A O 1
ATOM 783 N N . CYS A 1 100 ? 2.838 6.575 -2.621 1.00 71.00 100 CYS A N 1
ATOM 784 C CA . CYS A 1 100 ? 1.646 7.418 -2.640 1.00 71.00 100 CYS A CA 1
ATOM 785 C C . CYS A 1 100 ? 0.762 7.110 -3.855 1.00 71.00 100 CYS A C 1
ATOM 787 O O . CYS A 1 100 ? -0.451 6.981 -3.709 1.00 71.00 100 CYS A O 1
ATOM 789 N N . ALA A 1 101 ? 1.365 6.954 -5.037 1.00 75.75 101 ALA A N 1
ATOM 790 C CA . ALA A 1 101 ? 0.637 6.641 -6.262 1.00 75.75 101 ALA A CA 1
ATOM 791 C C . ALA A 1 101 ? -0.053 5.267 -6.182 1.00 75.75 101 ALA A C 1
ATOM 793 O O . ALA A 1 101 ? -1.219 5.146 -6.557 1.00 75.75 101 ALA A O 1
ATOM 794 N N . ILE A 1 102 ? 0.626 4.253 -5.633 1.00 75.38 102 ILE A N 1
ATOM 795 C CA . ILE A 1 102 ? 0.046 2.922 -5.397 1.00 75.38 102 ILE A CA 1
ATOM 796 C C . ILE A 1 102 ? -1.126 3.023 -4.416 1.00 75.38 102 ILE A C 1
ATOM 798 O O . ILE A 1 102 ? -2.224 2.574 -4.734 1.00 75.38 102 ILE A O 1
ATOM 802 N N . CYS A 1 103 ? -0.951 3.697 -3.275 1.00 68.44 103 CYS A N 1
ATOM 803 C CA . CYS A 1 103 ? -2.029 3.897 -2.302 1.00 68.44 103 CYS A CA 1
ATOM 804 C C . CYS A 1 103 ? -3.270 4.555 -2.927 1.00 68.44 103 CYS A C 1
ATOM 806 O O . CYS A 1 103 ? -4.392 4.109 -2.691 1.00 68.44 103 CYS A O 1
ATOM 808 N N . GLN A 1 104 ? -3.083 5.589 -3.751 1.00 66.50 104 GLN A N 1
ATOM 809 C CA . GLN A 1 104 ? -4.187 6.267 -4.438 1.00 66.50 104 GLN A CA 1
ATOM 810 C C . GLN A 1 104 ? -4.879 5.367 -5.470 1.00 66.50 104 GLN A C 1
ATOM 812 O O . GLN A 1 104 ? -6.106 5.375 -5.570 1.00 66.50 104 GLN A O 1
ATOM 817 N N . ALA A 1 105 ? -4.121 4.580 -6.236 1.00 70.75 105 ALA A N 1
ATOM 818 C CA . ALA A 1 105 ? -4.686 3.648 -7.209 1.00 70.75 105 ALA A CA 1
ATOM 819 C C . ALA A 1 105 ? -5.565 2.587 -6.526 1.00 70.75 105 ALA A C 1
ATOM 821 O O . ALA A 1 105 ? -6.689 2.330 -6.962 1.00 70.75 105 ALA A O 1
ATOM 822 N N . TRP A 1 106 ? -5.100 2.043 -5.401 1.00 65.12 106 TRP A N 1
ATOM 823 C CA . TRP A 1 106 ? -5.856 1.077 -4.603 1.00 65.12 106 TRP A CA 1
ATOM 824 C C . TRP A 1 106 ? -7.113 1.697 -3.967 1.00 65.12 106 TRP A C 1
ATOM 826 O O . TRP A 1 106 ? -8.151 1.042 -3.899 1.00 65.12 106 TRP A O 1
ATOM 836 N N . GLN A 1 107 ? -7.075 2.977 -3.577 1.00 57.06 107 GLN A N 1
ATOM 837 C CA . GLN A 1 107 ? -8.263 3.704 -3.099 1.00 57.06 107 GLN A CA 1
ATOM 838 C C . GLN A 1 107 ? -9.340 3.855 -4.176 1.00 57.06 107 GLN A C 1
ATOM 840 O O . GLN A 1 107 ? -10.513 3.607 -3.901 1.00 57.06 107 GLN A O 1
ATOM 845 N N . LYS A 1 108 ? -8.961 4.217 -5.409 1.00 62.88 108 LYS A N 1
ATOM 846 C CA . LYS A 1 108 ? -9.917 4.333 -6.526 1.00 62.88 108 LYS A CA 1
ATOM 847 C C . LYS A 1 108 ? -10.625 3.009 -6.808 1.00 62.88 108 LYS A C 1
ATOM 849 O O . LYS A 1 108 ? -11.834 2.998 -7.023 1.00 62.88 108 LYS A O 1
ATOM 854 N N . LEU A 1 109 ? -9.891 1.897 -6.746 1.00 57.00 109 LEU A N 1
ATOM 855 C CA . LEU A 1 109 ? -10.471 0.559 -6.884 1.00 57.00 109 LEU A CA 1
ATOM 856 C C . LEU A 1 109 ? -11.426 0.214 -5.735 1.00 57.00 109 LEU A C 1
ATOM 858 O O . LEU A 1 109 ? -12.504 -0.330 -5.973 1.00 57.00 109 LEU A O 1
ATOM 862 N N . ALA A 1 110 ? -11.076 0.579 -4.499 1.00 50.44 110 ALA A N 1
ATOM 863 C CA . ALA A 1 110 ? -11.933 0.361 -3.336 1.00 50.44 110 ALA A CA 1
ATOM 864 C C . ALA A 1 110 ? -13.239 1.185 -3.386 1.00 50.44 110 ALA A C 1
ATOM 866 O O . ALA A 1 110 ? -14.285 0.703 -2.944 1.00 50.44 110 ALA A O 1
ATOM 867 N N . GLY A 1 111 ? -13.195 2.402 -3.940 1.00 40.50 111 GLY A N 1
ATOM 868 C CA . GLY A 1 111 ? -14.344 3.308 -4.055 1.00 40.50 111 GLY A CA 1
ATOM 869 C C . GLY A 1 111 ? -15.431 2.847 -5.034 1.00 40.50 111 GLY A C 1
ATOM 870 O O . GLY A 1 111 ? -16.600 3.143 -4.811 1.00 40.50 111 GLY A O 1
ATOM 871 N N . HIS A 1 112 ? -15.078 2.085 -6.074 1.00 39.44 112 HIS A N 1
ATOM 872 C CA . HIS A 1 112 ? -16.040 1.604 -7.075 1.00 39.44 112 HIS A CA 1
ATOM 873 C C . HIS A 1 112 ? -16.805 0.337 -6.652 1.00 39.44 112 HIS A C 1
ATOM 875 O O . HIS A 1 112 ? -17.958 0.177 -7.037 1.00 39.44 112 HIS A O 1
ATOM 881 N N . ASN A 1 113 ? -16.208 -0.542 -5.835 1.00 33.81 113 ASN A N 1
ATOM 882 C CA . ASN A 1 113 ? -16.755 -1.888 -5.597 1.00 33.81 113 ASN A CA 1
ATOM 883 C C . ASN A 1 113 ? -17.155 -2.196 -4.146 1.00 33.81 113 ASN A C 1
ATOM 885 O O . ASN A 1 113 ? -17.522 -3.329 -3.855 1.00 33.81 113 ASN A O 1
ATOM 889 N N . GLY A 1 114 ? -17.104 -1.237 -3.212 1.00 35.91 114 GLY A N 1
ATOM 890 C CA . GLY A 1 114 ? -17.638 -1.421 -1.849 1.00 35.91 114 GLY A CA 1
ATOM 891 C C . GLY A 1 114 ? -17.025 -2.586 -1.050 1.00 35.91 114 GLY A C 1
ATOM 892 O O . GLY A 1 114 ? -17.594 -3.025 -0.048 1.00 35.91 114 GLY A O 1
ATOM 893 N N . ILE A 1 115 ? -15.874 -3.104 -1.479 1.00 37.94 115 ILE A N 1
ATOM 894 C CA . ILE A 1 115 ? -15.279 -4.341 -0.985 1.00 37.94 115 ILE A CA 1
ATOM 895 C C . ILE A 1 115 ? -13.799 -4.089 -0.674 1.00 37.94 115 ILE A C 1
ATOM 897 O O . ILE A 1 115 ? -12.967 -3.943 -1.562 1.00 37.94 115 ILE A O 1
ATOM 901 N N . LEU A 1 116 ? -13.470 -4.083 0.621 1.00 36.34 116 LEU A N 1
ATOM 902 C CA . LEU A 1 116 ? -12.121 -4.357 1.114 1.00 36.34 116 LEU A CA 1
ATOM 903 C C . LEU A 1 116 ? -11.917 -5.876 1.067 1.00 36.34 116 LEU A C 1
ATOM 905 O O . LEU A 1 116 ? -12.230 -6.589 2.028 1.00 36.34 116 LEU A O 1
ATOM 909 N N . LEU A 1 117 ? -11.443 -6.383 -0.070 1.00 33.00 117 LEU A N 1
ATOM 910 C CA . LEU A 1 117 ? -10.821 -7.701 -0.119 1.00 33.00 117 LEU A CA 1
ATOM 911 C C . LEU A 1 117 ? -9.355 -7.539 0.272 1.00 33.00 117 LEU A C 1
ATOM 913 O O . LEU A 1 117 ? -8.512 -7.070 -0.483 1.00 33.00 117 LEU A O 1
ATOM 917 N N . LEU A 1 118 ? -9.108 -7.897 1.527 1.00 43.22 118 LEU A N 1
ATOM 918 C CA . LEU A 1 118 ? -7.820 -8.340 2.025 1.00 43.22 118 LEU A CA 1
ATOM 919 C C . LEU A 1 118 ? -7.394 -9.577 1.221 1.00 43.22 118 LEU A C 1
ATOM 921 O O . LEU A 1 118 ? -8.091 -10.588 1.241 1.00 43.22 118 LEU A O 1
ATOM 925 N N . GLY A 1 119 ? -6.258 -9.458 0.540 1.00 28.61 119 GLY A N 1
ATOM 926 C CA . GLY A 1 119 ? -5.532 -10.530 -0.143 1.00 28.61 119 GLY A CA 1
ATOM 927 C C . GLY A 1 119 ? -4.866 -9.959 -1.393 1.00 28.61 119 GLY A C 1
ATOM 928 O O . GLY A 1 119 ? -5.614 -9.626 -2.308 1.00 28.61 119 GLY A O 1
ATOM 929 N N . PRO A 1 120 ? -3.530 -9.753 -1.456 1.00 35.16 120 PRO A N 1
ATOM 930 C CA . PRO A 1 120 ? -2.413 -10.191 -0.615 1.00 35.16 120 PRO A CA 1
ATOM 931 C C . PRO A 1 120 ? -1.721 -8.999 0.082 1.00 35.16 120 PRO A C 1
ATOM 933 O O . PRO A 1 120 ? -0.624 -8.571 -0.265 1.00 35.16 120 PRO A O 1
ATOM 936 N N . MET A 1 121 ? -2.356 -8.477 1.131 1.00 40.22 121 MET A N 1
ATOM 937 C CA . MET A 1 121 ? -1.799 -7.414 1.989 1.00 40.22 121 MET A CA 1
ATOM 938 C C . MET A 1 121 ? -0.751 -7.921 3.001 1.00 40.22 121 MET A C 1
ATOM 940 O O . MET A 1 121 ? -0.279 -7.156 3.838 1.00 40.22 121 MET A O 1
ATOM 944 N N . ILE A 1 122 ? -0.375 -9.204 2.942 1.00 37.94 122 ILE A N 1
ATOM 945 C CA . ILE A 1 122 ? 0.513 -9.840 3.929 1.00 37.94 122 ILE A CA 1
ATOM 946 C C . ILE A 1 122 ? 1.998 -9.517 3.680 1.00 37.94 122 ILE A C 1
ATOM 948 O O . ILE A 1 122 ? 2.764 -9.466 4.635 1.00 37.94 122 ILE A O 1
ATOM 952 N N . TYR A 1 123 ? 2.417 -9.175 2.455 1.00 34.75 123 TYR A N 1
ATOM 953 C CA . TYR A 1 123 ? 3.832 -8.866 2.166 1.00 34.75 123 TYR A CA 1
ATOM 954 C C . TYR A 1 123 ? 4.168 -7.368 2.078 1.00 34.75 123 TYR A C 1
ATOM 956 O O . TYR A 1 123 ? 5.336 -6.996 1.951 1.00 34.75 123 TYR A O 1
ATOM 964 N N . ILE A 1 124 ? 3.175 -6.495 2.280 1.00 37.38 124 ILE A N 1
ATOM 965 C CA . ILE A 1 124 ? 3.362 -5.057 2.539 1.00 37.38 124 ILE A CA 1
ATOM 966 C C . ILE A 1 124 ? 3.525 -4.816 4.060 1.00 37.38 124 ILE A C 1
ATOM 968 O O . ILE A 1 124 ? 3.155 -3.778 4.598 1.00 37.38 124 ILE A O 1
ATOM 972 N N . PHE A 1 125 ? 4.098 -5.779 4.791 1.00 28.80 125 PHE A N 1
ATOM 973 C CA . PHE A 1 125 ? 4.275 -5.694 6.247 1.00 28.80 125 PHE A CA 1
ATOM 974 C C . PHE A 1 125 ? 5.337 -4.666 6.698 1.00 28.80 125 PHE A C 1
ATOM 976 O O . PHE A 1 125 ? 5.509 -4.445 7.894 1.00 28.80 125 PHE A O 1
ATOM 983 N N . GLU A 1 126 ? 5.986 -3.973 5.755 1.00 32.50 126 GLU A N 1
ATOM 984 C CA . GLU A 1 126 ? 6.843 -2.803 6.017 1.00 32.50 126 GLU A CA 1
ATOM 985 C C . GLU A 1 126 ? 6.285 -1.469 5.478 1.00 32.50 126 GLU A C 1
ATOM 987 O O . GLU A 1 126 ? 6.918 -0.426 5.631 1.00 32.50 126 GLU A O 1
ATOM 992 N N . LEU A 1 127 ? 5.075 -1.451 4.903 1.00 31.42 127 LEU A N 1
ATOM 993 C CA . LEU A 1 127 ? 4.358 -0.205 4.556 1.00 31.42 127 LEU A CA 1
ATOM 994 C C . LEU A 1 127 ? 2.959 -0.136 5.183 1.00 31.42 127 LEU A C 1
ATOM 996 O O . LEU A 1 127 ? 2.091 0.635 4.777 1.00 31.42 127 LEU A O 1
ATOM 1000 N N . THR A 1 128 ? 2.774 -0.941 6.223 1.00 28.86 128 THR A N 1
ATOM 1001 C CA . THR A 1 128 ? 1.550 -1.241 6.960 1.00 28.86 128 THR A CA 1
ATOM 1002 C C . THR A 1 128 ? 0.943 0.014 7.5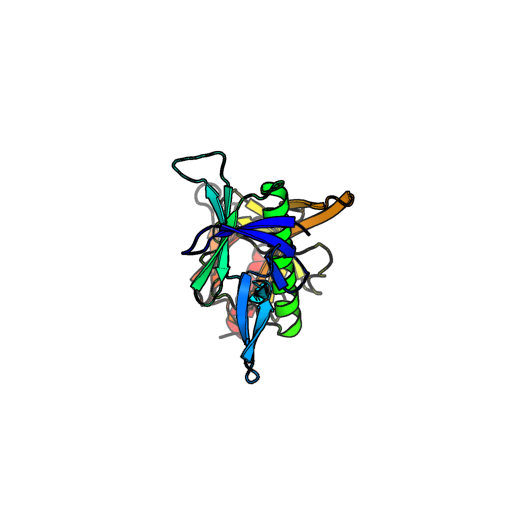93 1.00 28.86 128 THR A C 1
ATOM 1004 O O . THR A 1 128 ? 1.284 0.408 8.715 1.00 28.86 128 THR A O 1
ATOM 1007 N N . LEU A 1 129 ? -0.004 0.641 6.896 1.00 33.97 129 LEU A N 1
ATOM 1008 C CA . LEU A 1 129 ? -1.438 0.660 7.247 1.00 33.97 129 LEU A CA 1
ATOM 1009 C C . LEU A 1 129 ? -2.170 1.709 6.409 1.00 33.97 129 LEU A C 1
ATOM 1011 O O . LEU A 1 129 ? -1.594 2.735 6.094 1.00 33.97 129 LEU A O 1
ATOM 1015 N N . CYS A 1 130 ? -3.419 1.433 6.025 1.00 40.78 130 CYS A N 1
ATOM 1016 C CA . CYS A 1 130 ? -4.255 2.252 5.137 1.00 40.78 130 CYS A CA 1
ATOM 1017 C C . CYS A 1 130 ? -4.212 3.759 5.461 1.00 40.78 130 CYS A C 1
ATOM 1019 O O . CYS A 1 130 ? -4.960 4.270 6.295 1.00 40.78 130 CYS A O 1
ATOM 1021 N N . MET A 1 131 ? -3.338 4.461 4.746 1.00 32.19 131 MET A N 1
ATOM 1022 C CA . MET A 1 131 ? -3.157 5.901 4.782 1.00 32.19 131 MET A CA 1
ATOM 1023 C C . MET A 1 131 ? -4.105 6.532 3.766 1.00 32.19 131 MET A C 1
ATOM 1025 O O . MET A 1 131 ? -3.857 6.453 2.564 1.00 32.19 131 MET A O 1
ATOM 1029 N N . ILE A 1 132 ? -5.200 7.139 4.226 1.00 43.09 132 ILE A N 1
ATOM 1030 C CA . ILE A 1 132 ? -6.163 7.817 3.341 1.00 43.09 132 ILE A CA 1
ATOM 1031 C C . ILE A 1 132 ? -6.053 9.335 3.533 1.00 43.09 132 ILE A C 1
ATOM 1033 O O . ILE A 1 132 ? -6.017 9.778 4.688 1.00 43.09 132 ILE A O 1
ATOM 1037 N N . PRO A 1 133 ? -6.016 10.134 2.446 1.00 34.25 133 PRO A N 1
ATOM 1038 C CA . PRO A 1 133 ? -6.125 11.586 2.528 1.00 34.25 133 PRO A CA 1
ATOM 1039 C C . PRO A 1 133 ? -7.365 12.018 3.328 1.00 34.25 133 PRO A C 1
ATOM 1041 O O . PRO A 1 133 ? -8.363 11.294 3.431 1.00 34.25 133 PRO A O 1
ATOM 1044 N N . ALA A 1 134 ? -7.314 13.216 3.907 1.00 39.03 134 ALA A N 1
ATOM 1045 C CA . ALA A 1 134 ? -8.383 13.768 4.744 1.00 39.03 134 ALA A CA 1
ATOM 1046 C C . ALA A 1 134 ? -9.744 13.934 4.024 1.00 39.03 134 ALA A C 1
ATOM 1048 O O . ALA A 1 134 ? -10.742 14.224 4.674 1.00 39.03 134 ALA A O 1
ATOM 1049 N N . THR A 1 135 ? -9.796 13.738 2.704 1.00 37.34 135 THR A N 1
ATOM 1050 C CA . THR A 1 135 ? -10.943 14.054 1.842 1.00 37.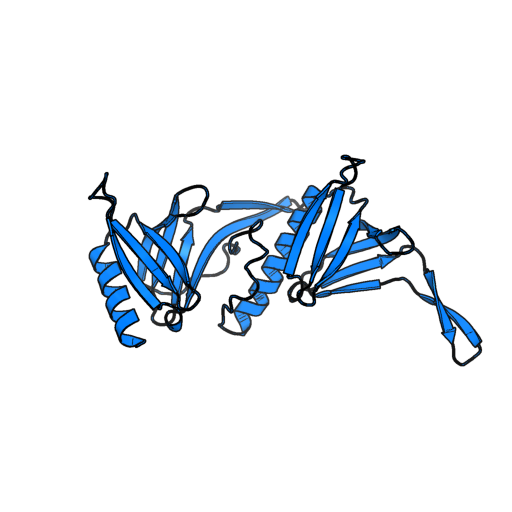34 135 THR A CA 1
ATOM 1051 C C . THR A 1 135 ? -12.044 12.996 1.800 1.00 37.34 135 THR A C 1
ATOM 1053 O O . THR A 1 135 ? -13.084 13.274 1.218 1.00 37.34 135 THR A O 1
ATOM 1056 N N . ASP A 1 136 ? -11.857 11.813 2.396 1.00 40.91 136 ASP A N 1
ATOM 1057 C CA . ASP A 1 136 ? -12.922 10.800 2.476 1.00 40.91 136 ASP A CA 1
ATOM 1058 C C . ASP A 1 136 ? -13.751 10.976 3.759 1.00 40.91 136 ASP A C 1
ATOM 1060 O O . ASP A 1 136 ? -13.250 10.643 4.848 1.00 40.91 136 ASP A O 1
ATOM 1064 N N . PRO A 1 137 ? -15.007 11.462 3.670 1.00 42.56 137 PRO A N 1
ATOM 1065 C CA . PRO A 1 137 ? -15.883 11.557 4.821 1.00 42.56 137 PRO A CA 1
ATOM 1066 C C . PRO A 1 137 ? -16.308 10.149 5.235 1.00 42.56 137 PRO A C 1
ATOM 1068 O O . PRO A 1 137 ? -17.033 9.439 4.533 1.00 42.56 137 PRO A O 1
ATOM 1071 N N . LEU A 1 138 ? -15.847 9.728 6.410 1.00 46.50 138 LEU A N 1
ATOM 1072 C CA . LEU A 1 138 ? -16.366 8.535 7.058 1.00 46.50 138 LEU A CA 1
ATOM 1073 C C . LEU A 1 138 ? -17.841 8.817 7.399 1.00 46.50 138 LEU A C 1
ATOM 1075 O O . LEU A 1 138 ? -18.139 9.782 8.097 1.00 46.50 138 LEU A O 1
ATOM 1079 N N . GLY A 1 139 ? -18.756 8.051 6.797 1.00 44.09 139 GLY A N 1
ATOM 1080 C CA . GLY A 1 139 ? -20.191 8.353 6.771 1.00 44.09 139 GLY A CA 1
ATOM 1081 C C . GLY A 1 139 ? -20.873 8.521 8.139 1.00 44.09 139 GLY A C 1
ATOM 1082 O O . GLY A 1 139 ? -20.323 8.190 9.185 1.00 44.09 139 GLY A O 1
ATOM 1083 N N . LYS A 1 140 ? -22.117 9.017 8.098 1.00 39.75 140 LYS A N 1
ATOM 1084 C CA . LYS A 1 140 ? -22.998 9.277 9.252 1.00 39.75 140 LYS A CA 1
ATOM 1085 C C . LYS A 1 140 ? -23.200 7.992 10.079 1.00 39.75 140 LYS A C 1
ATOM 1087 O O . LYS A 1 140 ? -23.865 7.063 9.627 1.00 39.75 140 LYS A O 1
ATOM 1092 N N . GLY A 1 141 ? -22.612 7.937 11.268 1.00 49.78 141 GLY A N 1
ATOM 1093 C CA . GLY A 1 141 ? -22.728 6.837 12.227 1.00 49.78 141 GLY A CA 1
ATOM 1094 C C . GLY A 1 141 ? -22.272 7.299 13.607 1.00 49.78 141 GLY A C 1
ATOM 1095 O O . GLY A 1 141 ? -21.620 8.342 13.719 1.00 49.78 141 GLY A O 1
ATOM 1096 N N . ASP A 1 142 ? -22.618 6.547 14.650 1.00 52.78 142 ASP A N 1
ATOM 1097 C CA . ASP A 1 142 ? -22.205 6.882 16.012 1.00 52.78 142 ASP A CA 1
ATOM 1098 C C . ASP A 1 142 ? -20.680 6.806 16.111 1.00 52.78 142 ASP A C 1
ATOM 1100 O O . ASP A 1 142 ? -20.072 5.780 15.792 1.00 52.78 142 ASP A O 1
ATOM 1104 N N . SER A 1 143 ? -20.065 7.919 16.519 1.00 51.84 143 SER A N 1
ATOM 1105 C CA . SER A 1 143 ? -18.619 8.020 16.698 1.00 51.84 143 SER A CA 1
ATOM 1106 C C . SER A 1 143 ? -18.262 7.972 18.179 1.00 51.84 143 SER A C 1
ATOM 1108 O O . SER A 1 143 ? -18.868 8.670 18.995 1.00 51.84 143 SER A O 1
ATOM 1110 N N . VAL A 1 144 ? -17.271 7.161 18.533 1.00 61.50 144 VAL A N 1
ATOM 1111 C CA . VAL A 1 144 ? -16.760 7.044 19.900 1.00 61.50 144 VAL A CA 1
ATOM 1112 C C . VAL A 1 144 ? -15.250 7.232 19.877 1.00 61.50 144 VAL A C 1
ATOM 1114 O O . VAL A 1 144 ? -14.559 6.668 19.028 1.00 61.50 144 VAL A O 1
ATOM 1117 N N . LEU A 1 145 ? -14.729 8.036 20.805 1.00 61.69 145 LEU A N 1
ATOM 1118 C CA . LEU A 1 145 ? -13.287 8.143 21.004 1.00 61.69 145 LEU A CA 1
ATOM 1119 C C . LEU A 1 145 ? -12.747 6.783 21.433 1.00 61.69 145 LEU A C 1
ATOM 1121 O O . LEU A 1 145 ? -13.284 6.154 22.342 1.00 61.69 145 LEU A O 1
ATOM 1125 N N . SER A 1 146 ? -11.717 6.328 20.739 1.00 67.94 146 SER A N 1
ATOM 1126 C CA . SER A 1 146 ? -11.039 5.082 21.051 1.00 67.94 146 SER A CA 1
ATOM 1127 C C . SER A 1 146 ? -9.597 5.155 20.590 1.00 67.94 146 SER A C 1
ATOM 1129 O O . SER A 1 146 ? -9.205 6.001 19.789 1.00 67.94 146 SER A O 1
ATOM 1131 N N . THR A 1 147 ? -8.812 4.229 21.085 1.00 70.12 147 THR A N 1
ATOM 1132 C CA . THR A 1 147 ? -7.422 4.055 20.734 1.00 70.12 147 THR A CA 1
ATOM 1133 C C . THR A 1 147 ? -7.267 2.663 20.168 1.00 70.12 147 THR A C 1
ATOM 1135 O O . THR A 1 147 ? -7.788 1.717 20.754 1.00 70.12 147 THR A O 1
ATOM 1138 N N . ILE A 1 148 ? -6.555 2.529 19.054 1.00 68.62 148 ILE A N 1
ATOM 1139 C CA . ILE A 1 148 ? -6.209 1.227 18.485 1.00 68.62 148 ILE A CA 1
ATOM 1140 C C . ILE A 1 148 ? -4.749 0.898 18.794 1.00 68.62 148 ILE A C 1
ATOM 1142 O O . ILE A 1 148 ? -3.867 1.742 18.616 1.00 68.62 148 ILE A O 1
ATOM 1146 N N . ASN A 1 149 ? -4.486 -0.319 19.264 1.00 60.72 149 ASN A N 1
ATOM 1147 C CA . ASN A 1 149 ? -3.120 -0.765 19.532 1.00 60.72 149 ASN A CA 1
ATOM 1148 C C . ASN A 1 149 ? -2.452 -1.270 18.249 1.00 60.72 149 ASN A C 1
ATOM 1150 O O . ASN A 1 149 ? -2.998 -2.115 17.540 1.00 60.72 149 ASN A O 1
ATOM 1154 N N . LYS A 1 150 ? -1.245 -0.766 17.977 1.00 64.12 150 LYS A N 1
ATOM 1155 C CA . LYS A 1 150 ? -0.367 -1.198 16.882 1.00 64.12 150 LYS A CA 1
ATOM 1156 C C . LYS A 1 150 ? 1.043 -1.442 17.429 1.00 64.12 150 LYS A C 1
ATOM 1158 O O . LYS A 1 150 ? 1.430 -0.886 18.455 1.00 64.12 150 LYS A O 1
ATOM 1163 N N . LEU A 1 151 ? 1.843 -2.217 16.699 1.00 46.22 151 LEU A N 1
ATOM 1164 C CA . LEU A 1 151 ? 3.300 -2.193 16.804 1.00 46.22 151 LEU A CA 1
ATOM 1165 C C . LEU A 1 151 ? 3.801 -0.741 16.628 1.00 46.22 151 LEU A C 1
ATOM 1167 O O . LEU A 1 151 ? 3.692 -0.174 15.538 1.00 46.22 151 LEU A O 1
ATOM 1171 N N . GLY A 1 152 ? 4.256 -0.120 17.720 1.00 57.53 152 GLY A N 1
ATOM 1172 C CA . GLY A 1 152 ? 4.597 1.311 17.794 1.00 57.53 152 GLY A CA 1
ATOM 1173 C C . GLY A 1 152 ? 3.769 2.124 18.798 1.00 57.53 152 GLY A C 1
ATOM 1174 O O . GLY A 1 152 ? 4.075 3.291 19.020 1.00 57.53 152 GLY A O 1
ATOM 1175 N N . GLY A 1 153 ? 2.763 1.513 19.428 1.00 68.50 153 GLY A N 1
ATOM 1176 C CA . GLY A 1 153 ? 1.991 2.107 20.515 1.00 68.50 153 GLY A CA 1
ATOM 1177 C C . GLY A 1 153 ? 0.528 2.418 20.166 1.00 68.50 153 GLY A C 1
ATOM 1178 O O . GLY A 1 153 ? 0.079 2.192 19.037 1.00 68.50 153 GLY A O 1
ATOM 1179 N N . PRO A 1 154 ? -0.237 2.896 21.161 1.00 75.94 154 PRO A N 1
ATOM 1180 C CA . PRO A 1 154 ? -1.637 3.277 21.006 1.00 75.94 154 PRO A CA 1
ATOM 1181 C C . PRO A 1 154 ? -1.821 4.484 20.071 1.00 75.94 154 PRO A C 1
ATOM 1183 O O . PRO A 1 154 ? -1.216 5.533 20.282 1.00 75.94 154 PRO A O 1
ATOM 1186 N N . ILE A 1 155 ? -2.710 4.375 19.078 1.00 81.69 155 ILE A N 1
ATOM 1187 C CA . ILE A 1 155 ? -3.105 5.489 18.198 1.00 81.69 155 ILE A CA 1
ATOM 1188 C C . ILE A 1 155 ? -4.497 5.966 18.599 1.00 81.69 155 ILE A C 1
ATOM 1190 O O . ILE A 1 155 ? -5.459 5.211 18.468 1.00 81.69 155 ILE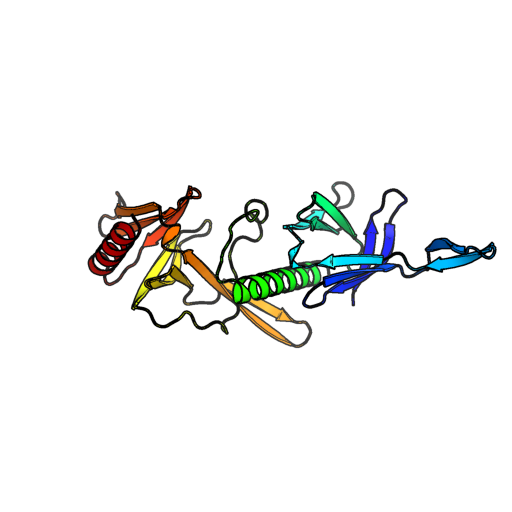 A O 1
ATOM 1194 N N . ALA A 1 156 ? -4.616 7.219 19.043 1.00 84.81 156 ALA A N 1
ATOM 1195 C CA . ALA A 1 156 ? -5.899 7.829 19.384 1.00 84.81 156 ALA A CA 1
ATOM 1196 C C . ALA A 1 156 ? -6.709 8.193 18.129 1.00 84.81 156 ALA A C 1
ATOM 1198 O O . ALA A 1 156 ? -6.186 8.738 17.151 1.00 84.81 156 ALA A O 1
ATOM 1199 N N . GLY A 1 157 ? -8.010 7.928 18.169 1.00 84.62 157 GLY A N 1
ATOM 1200 C CA . GLY A 1 157 ? -8.906 8.158 17.051 1.00 84.62 157 GLY A CA 1
ATOM 1201 C C . GLY A 1 157 ? -10.382 8.071 17.407 1.00 84.62 157 GLY A C 1
ATOM 1202 O O . GLY A 1 157 ? -10.793 8.039 18.569 1.00 84.62 157 GLY A O 1
ATOM 1203 N N . ARG A 1 158 ? -11.198 8.038 16.362 1.00 78.44 158 ARG A N 1
ATOM 1204 C CA . ARG A 1 158 ? -12.642 7.840 16.438 1.00 78.44 158 ARG A CA 1
ATOM 1205 C C . ARG A 1 158 ? -12.997 6.517 15.783 1.00 78.44 158 ARG A C 1
ATOM 1207 O O . ARG A 1 158 ? -12.614 6.272 14.640 1.00 78.44 158 ARG A O 1
ATOM 1214 N N . LEU A 1 159 ? -13.735 5.691 16.515 1.00 78.19 159 LEU A N 1
ATOM 1215 C CA . LEU A 1 159 ? -14.398 4.501 16.007 1.00 78.19 159 LEU A CA 1
ATOM 1216 C C . LEU A 1 159 ? -15.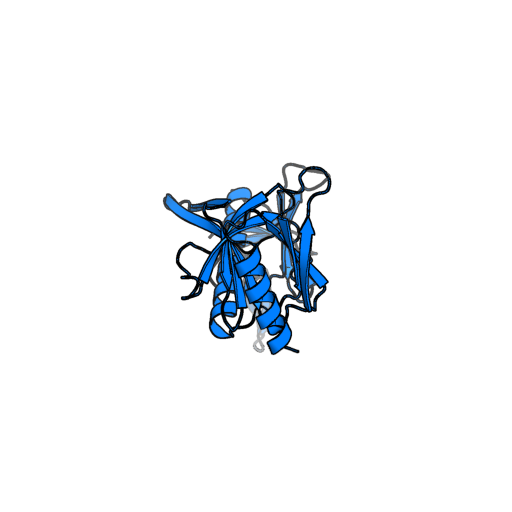816 4.874 15.596 1.00 78.19 159 LEU A C 1
ATOM 1218 O O . LEU A 1 159 ? -16.540 5.499 16.361 1.00 78.19 159 LEU A O 1
ATOM 1222 N N . PHE A 1 160 ? -16.202 4.466 14.404 1.00 77.31 160 PHE A N 1
ATOM 1223 C CA . PHE A 1 160 ? -17.495 4.687 13.795 1.00 77.31 160 PHE A CA 1
ATOM 1224 C C . PHE A 1 160 ? -18.122 3.332 13.538 1.00 77.31 160 PHE A C 1
ATOM 1226 O O . PHE A 1 160 ? -17.487 2.442 12.965 1.00 77.31 160 PHE A O 1
ATOM 1233 N N . ILE A 1 161 ? -19.370 3.170 13.948 1.00 72.75 161 ILE A N 1
ATOM 1234 C CA . ILE A 1 161 ? -20.105 1.924 13.767 1.00 72.75 161 ILE A CA 1
ATOM 1235 C C . ILE A 1 161 ? -21.350 2.240 12.942 1.00 72.75 161 ILE A C 1
ATOM 1237 O O . ILE A 1 161 ? -22.108 3.157 13.246 1.00 72.75 161 ILE A O 1
ATOM 1241 N N . SER A 1 162 ? -21.532 1.496 11.856 1.00 67.50 162 SER A N 1
ATOM 1242 C CA . SER A 1 162 ? -22.718 1.550 10.996 1.00 67.50 162 SER A CA 1
ATOM 1243 C C . SER A 1 162 ? -23.342 0.164 10.904 1.00 67.50 162 SER A C 1
ATOM 1245 O O . SER A 1 162 ? -22.758 -0.795 11.388 1.00 67.50 162 SER A O 1
ATOM 1247 N N . THR A 1 163 ? -24.466 0.021 10.203 1.00 67.00 163 THR A N 1
ATOM 1248 C CA . THR A 1 163 ? -25.081 -1.292 9.935 1.00 67.00 163 THR A CA 1
ATOM 1249 C C . THR A 1 163 ? -24.294 -2.159 8.946 1.00 67.00 163 THR A C 1
ATOM 1251 O O . THR A 1 163 ? -24.549 -3.352 8.844 1.00 67.00 163 THR A O 1
ATOM 1254 N N . LYS A 1 164 ? -23.322 -1.594 8.211 1.00 62.97 164 LYS A N 1
ATOM 1255 C CA . LYS A 1 164 ? -22.549 -2.325 7.182 1.00 62.97 164 LYS A CA 1
ATOM 1256 C C . LYS A 1 164 ? -21.088 -2.572 7.557 1.00 62.97 164 LYS A C 1
ATOM 1258 O O . LYS A 1 164 ? -20.489 -3.563 7.136 1.00 62.97 164 LYS A O 1
ATOM 1263 N N . ARG A 1 165 ? -20.481 -1.654 8.306 1.00 69.50 165 ARG A N 1
ATOM 1264 C CA . ARG A 1 165 ? -19.053 -1.676 8.655 1.00 69.50 165 ARG A CA 1
ATOM 1265 C C . ARG A 1 165 ? -18.774 -0.941 9.959 1.00 69.50 165 ARG A C 1
ATOM 1267 O O . ARG A 1 165 ? -19.451 0.038 10.278 1.00 69.50 165 ARG A O 1
ATOM 1274 N N . MET A 1 166 ? -17.719 -1.373 10.632 1.00 73.56 166 MET A N 1
ATOM 1275 C CA . MET A 1 166 ? -17.024 -0.617 11.665 1.00 73.56 166 MET A CA 1
ATOM 1276 C C . MET A 1 166 ? -15.800 0.059 11.040 1.00 73.56 166 MET A C 1
ATOM 1278 O O . MET A 1 166 ? -15.13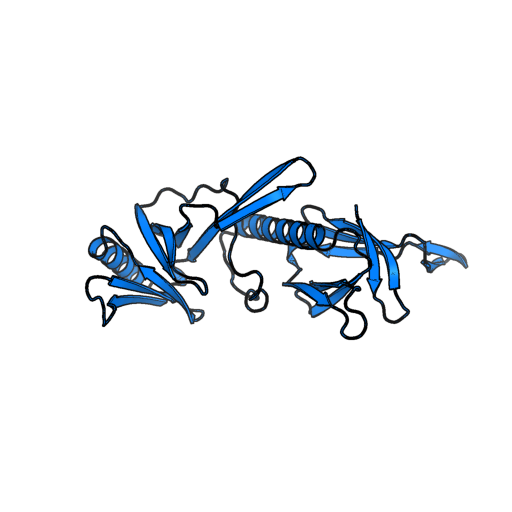1 -0.541 10.203 1.00 73.56 166 MET A O 1
ATOM 1282 N N . ALA A 1 167 ? -15.493 1.300 11.401 1.00 75.94 167 ALA A N 1
ATOM 1283 C CA . ALA A 1 167 ? -14.341 2.013 10.867 1.00 75.94 167 ALA A CA 1
ATOM 1284 C C . ALA A 1 167 ? -13.662 2.878 11.928 1.00 75.94 167 ALA A C 1
ATOM 1286 O O . ALA A 1 167 ? -14.324 3.547 12.703 1.00 75.94 167 ALA A O 1
ATOM 1287 N N . PHE A 1 168 ? -12.339 2.883 11.955 1.00 79.50 168 PHE A N 1
ATOM 1288 C CA . PHE A 1 168 ? -11.517 3.693 12.839 1.00 79.50 168 PHE A CA 1
ATOM 1289 C C . PHE A 1 168 ? -10.729 4.710 12.016 1.00 79.50 168 PHE A C 1
ATOM 1291 O O . PHE A 1 168 ? -10.210 4.367 10.955 1.00 79.50 168 PHE A O 1
ATOM 1298 N N . CYS A 1 169 ? -10.606 5.939 12.510 1.00 75.81 169 CYS A N 1
ATOM 1299 C CA . CYS A 1 169 ? -9.746 6.973 11.939 1.00 75.81 169 CYS A CA 1
ATOM 1300 C C . CYS A 1 169 ? -8.973 7.672 13.057 1.00 75.81 169 CYS A C 1
ATOM 1302 O O . CYS A 1 169 ? -9.592 8.078 14.042 1.00 75.81 169 CYS A O 1
ATOM 1304 N N . SER A 1 170 ? -7.658 7.855 12.908 1.00 76.75 170 SER A N 1
ATOM 1305 C CA . SER A 1 170 ? -6.869 8.636 13.866 1.00 76.75 170 SER A CA 1
ATOM 1306 C C . SER A 1 170 ? -7.360 10.080 13.955 1.00 76.75 170 SER A C 1
ATOM 1308 O O . SER A 1 170 ? -7.894 10.628 12.987 1.00 76.75 170 SER A O 1
ATOM 1310 N N . ASN A 1 171 ? -7.191 10.688 15.129 1.00 78.12 171 ASN A N 1
ATOM 1311 C CA . ASN A 1 171 ? -7.522 12.100 15.338 1.00 78.12 171 ASN A CA 1
ATOM 1312 C C . ASN A 1 171 ? -6.500 13.007 14.653 1.00 78.12 171 ASN A C 1
ATOM 1314 O O . ASN A 1 171 ? -6.876 13.995 14.033 1.00 78.12 171 ASN A O 1
ATOM 1318 N N . GLU A 1 172 ? -5.231 12.604 14.709 1.00 76.44 172 GLU A N 1
ATOM 1319 C CA . GLU A 1 172 ? -4.114 13.310 14.096 1.00 76.44 172 GLU A CA 1
ATOM 1320 C C . GLU A 1 172 ? -3.579 12.548 12.876 1.00 76.44 172 GLU A C 1
ATOM 1322 O O . GLU A 1 172 ? -3.656 11.309 12.833 1.00 76.44 172 GLU A O 1
ATOM 1327 N N . PRO A 1 173 ? -3.014 13.250 11.876 1.00 65.25 173 PRO A N 1
ATOM 1328 C CA . PRO A 1 173 ? -2.246 12.606 10.825 1.00 65.25 173 PRO A CA 1
ATOM 1329 C C . PRO A 1 173 ? -1.068 11.846 11.431 1.00 65.25 173 PRO A C 1
ATOM 1331 O O . PRO A 1 173 ? -0.319 12.390 12.238 1.00 65.25 173 PRO A O 1
ATOM 1334 N N . ILE A 1 174 ? -0.854 10.608 10.995 1.00 64.12 174 ILE A N 1
ATOM 1335 C CA . ILE A 1 174 ? 0.321 9.831 11.419 1.00 64.12 174 ILE A CA 1
ATOM 1336 C C . ILE A 1 174 ? 1.505 10.026 10.459 1.00 64.12 174 ILE A C 1
ATOM 1338 O O . ILE A 1 174 ? 2.625 9.625 10.762 1.00 64.12 174 ILE A O 1
ATOM 1342 N N . ALA A 1 175 ? 1.269 10.638 9.291 1.00 57.47 175 ALA A N 1
ATOM 1343 C CA . ALA A 1 175 ? 2.320 11.061 8.374 1.00 57.47 175 ALA A CA 1
ATOM 1344 C C . ALA A 1 175 ? 1.901 12.285 7.551 1.00 57.47 175 ALA A C 1
ATOM 1346 O O . ALA A 1 175 ? 0.725 12.494 7.252 1.00 57.47 175 ALA A O 1
ATOM 1347 N N . LYS A 1 176 ? 2.894 13.064 7.120 1.00 54.72 176 LYS A N 1
ATOM 1348 C CA . LYS A 1 176 ? 2.742 14.151 6.152 1.00 54.72 176 LYS A CA 1
ATOM 1349 C C . LYS A 1 176 ? 3.786 13.989 5.057 1.00 54.72 176 LYS A C 1
ATOM 1351 O O . LYS A 1 176 ? 4.958 13.745 5.337 1.00 54.72 176 LYS A O 1
ATOM 1356 N N . PHE A 1 177 ? 3.356 14.127 3.814 1.00 48.31 177 PHE A N 1
ATOM 1357 C CA . PHE A 1 177 ? 4.216 14.113 2.645 1.00 48.31 177 PHE A CA 1
ATOM 1358 C C . PHE A 1 177 ? 4.131 15.453 1.934 1.00 48.31 177 PHE A C 1
ATOM 1360 O O . PHE A 1 177 ? 3.036 15.931 1.678 1.00 48.31 177 PHE A O 1
ATOM 1367 N N . THR A 1 178 ? 5.274 16.035 1.590 1.00 47.28 178 THR A N 1
ATOM 1368 C CA . THR A 1 178 ? 5.340 17.276 0.815 1.00 47.28 178 THR A CA 1
ATOM 1369 C C . THR A 1 178 ? 5.944 16.966 -0.549 1.00 47.28 178 THR A C 1
ATOM 1371 O O . THR A 1 178 ? 7.062 16.449 -0.637 1.00 47.28 178 THR A O 1
ATOM 1374 N N . TYR A 1 179 ? 5.196 17.256 -1.609 1.00 45.59 179 TYR A N 1
ATOM 1375 C CA . TYR A 1 179 ? 5.649 17.168 -2.987 1.00 45.59 179 TYR A CA 1
ATOM 1376 C C . TYR A 1 179 ? 6.743 18.208 -3.266 1.00 45.59 179 TYR A C 1
ATOM 1378 O O . TYR A 1 179 ? 6.782 19.264 -2.635 1.00 45.59 179 TYR A O 1
ATOM 1386 N N . PRO A 1 180 ? 7.612 17.969 -4.265 1.00 41.28 180 PRO A N 1
ATOM 1387 C CA . PRO A 1 180 ? 8.574 18.972 -4.723 1.00 41.28 180 PRO A CA 1
ATOM 1388 C C . PRO A 1 180 ? 7.929 20.283 -5.198 1.00 41.28 180 PRO A C 1
ATOM 1390 O O . PRO A 1 180 ? 8.594 21.310 -5.185 1.00 41.28 180 PRO A O 1
ATOM 1393 N N . SER A 1 181 ? 6.652 20.249 -5.596 1.00 50.75 181 SER A N 1
ATOM 1394 C CA . SER A 1 181 ? 5.846 21.423 -5.954 1.00 50.75 181 SER A CA 1
ATOM 1395 C C . SER A 1 181 ? 5.438 22.290 -4.755 1.00 50.75 181 SER A C 1
ATOM 1397 O O . SER A 1 181 ? 4.843 23.342 -4.954 1.00 50.75 181 SER A O 1
ATOM 1399 N N . GLY A 1 182 ? 5.717 21.859 -3.519 1.00 56.12 182 GLY A N 1
ATOM 1400 C CA . GLY A 1 182 ? 5.320 22.545 -2.285 1.00 56.12 182 GLY A CA 1
ATOM 1401 C C . GLY A 1 182 ? 3.960 22.111 -1.730 1.00 56.12 182 GLY A C 1
ATOM 1402 O O . GLY A 1 182 ? 3.683 22.327 -0.552 1.00 56.12 182 GLY A O 1
ATOM 1403 N N . GLU A 1 183 ? 3.133 21.435 -2.528 1.00 53.28 183 GLU A N 1
ATOM 1404 C CA . GLU A 1 183 ? 1.875 20.844 -2.068 1.00 53.28 183 GLU A CA 1
ATOM 1405 C C . GLU A 1 183 ? 2.147 19.717 -1.059 1.00 53.28 183 GLU A C 1
ATOM 1407 O O . GLU A 1 183 ? 3.113 18.970 -1.204 1.00 53.28 183 GLU A O 1
ATOM 1412 N N . SER A 1 184 ? 1.307 19.558 -0.034 1.00 52.94 184 SER A N 1
ATOM 1413 C CA . SER A 1 184 ? 1.474 18.481 0.945 1.00 52.94 184 SER A CA 1
ATOM 1414 C C . SER A 1 184 ? 0.202 17.677 1.154 1.00 52.94 184 SER A C 1
ATOM 1416 O O . SER A 1 184 ? -0.880 18.243 1.254 1.00 52.94 184 SER A O 1
ATOM 1418 N N . VAL A 1 185 ? 0.356 16.362 1.277 1.00 49.94 185 VAL A N 1
ATOM 1419 C CA . VAL A 1 185 ? -0.703 15.410 1.602 1.00 49.94 185 VAL A CA 1
ATOM 1420 C C . VAL A 1 185 ? -0.446 14.871 2.997 1.00 49.94 185 VAL A C 1
ATOM 1422 O O . VAL A 1 185 ? 0.621 14.333 3.295 1.00 49.94 185 VAL A O 1
ATOM 1425 N N . THR A 1 186 ? -1.429 15.029 3.869 1.00 56.94 186 THR A N 1
ATOM 1426 C CA . THR A 1 186 ? -1.449 14.409 5.189 1.00 56.94 186 THR A CA 1
ATOM 1427 C C . THR A 1 186 ? -2.191 13.088 5.124 1.00 56.94 186 THR A C 1
ATOM 1429 O O . THR A 1 186 ? -3.145 12.906 4.364 1.00 56.94 186 THR A O 1
ATOM 1432 N N . PHE A 1 187 ? -1.738 12.152 5.939 1.00 57.22 187 PHE A N 1
ATOM 1433 C CA . PHE A 1 187 ? -2.249 10.803 5.959 1.00 57.22 187 PHE A CA 1
ATOM 1434 C C . PHE A 1 187 ? -2.684 10.432 7.366 1.00 57.22 187 PHE A C 1
ATOM 1436 O O . PHE A 1 187 ? -1.915 10.532 8.326 1.00 57.22 187 PHE A O 1
ATOM 1443 N N . TYR A 1 188 ? -3.920 9.965 7.456 1.00 66.19 188 TYR A N 1
ATOM 1444 C CA . TYR A 1 188 ? -4.519 9.479 8.685 1.00 66.19 188 TYR A CA 1
ATOM 1445 C C . TYR A 1 188 ? -4.481 7.964 8.704 1.00 66.19 188 TYR A C 1
ATOM 1447 O O . TYR A 1 188 ? -4.660 7.315 7.671 1.00 66.19 188 TYR A O 1
ATOM 1455 N N . TYR A 1 189 ? -4.303 7.411 9.897 1.00 65.75 189 TYR A N 1
ATOM 1456 C CA . TYR A 1 189 ? -4.466 5.988 10.104 1.00 65.75 189 TYR A CA 1
ATOM 1457 C C . TYR A 1 189 ? -5.951 5.650 10.009 1.00 65.75 189 TYR A C 1
ATOM 1459 O O . TYR A 1 189 ? -6.731 6.112 10.846 1.00 65.75 189 TYR A O 1
ATOM 1467 N N . LYS A 1 190 ? -6.353 4.854 9.013 1.00 68.31 190 LYS A N 1
ATOM 1468 C CA . LYS A 1 190 ? -7.737 4.390 8.882 1.00 68.31 190 LYS A CA 1
ATOM 1469 C C . LYS A 1 190 ? -7.811 2.867 8.826 1.00 68.31 190 LYS A C 1
ATOM 1471 O O . LYS A 1 190 ? -7.012 2.209 8.167 1.00 68.31 190 LYS A O 1
ATOM 1476 N N . VAL A 1 191 ? -8.810 2.307 9.496 1.00 71.19 191 VAL A N 1
ATOM 1477 C CA . VAL A 1 191 ? -9.175 0.886 9.435 1.00 71.19 191 VAL A CA 1
ATOM 1478 C C . VAL A 1 191 ? -10.663 0.819 9.136 1.00 71.19 191 VAL A C 1
ATOM 1480 O O . VAL A 1 191 ? -11.434 1.556 9.735 1.00 71.19 191 VAL A O 1
ATOM 1483 N N . ALA A 1 192 ? -11.091 -0.048 8.226 1.00 71.69 192 ALA A N 1
ATOM 1484 C CA . ALA A 1 192 ? -12.506 -0.298 7.979 1.00 71.69 192 ALA A CA 1
ATOM 1485 C C . ALA A 1 192 ? -12.742 -1.806 7.887 1.00 71.69 192 ALA A C 1
ATOM 1487 O O . ALA A 1 192 ? -12.117 -2.500 7.092 1.00 71.69 192 ALA A O 1
ATOM 1488 N N . ILE A 1 193 ? -13.641 -2.304 8.724 1.00 71.44 193 ILE A N 1
ATOM 1489 C CA . ILE A 1 193 ? -13.946 -3.717 8.909 1.00 71.44 193 ILE A CA 1
ATOM 1490 C C . ILE A 1 193 ? -15.418 -3.909 8.535 1.00 71.44 193 ILE A C 1
ATOM 1492 O O . ILE A 1 193 ? -16.301 -3.400 9.233 1.00 71.44 193 ILE A O 1
ATOM 1496 N N . PRO A 1 194 ? -15.726 -4.604 7.428 1.00 74.31 194 PRO A N 1
ATOM 1497 C CA . PRO A 1 194 ? -17.095 -4.994 7.115 1.00 74.31 194 PRO A CA 1
ATOM 1498 C C . PRO A 1 194 ? -17.678 -5.836 8.250 1.00 74.31 194 PRO A C 1
ATOM 1500 O O . PRO A 1 194 ? -17.020 -6.760 8.720 1.00 74.31 194 PRO A O 1
ATOM 1503 N N . LEU A 1 195 ? -18.917 -5.571 8.663 1.00 73.25 195 LEU A N 1
ATOM 1504 C CA . LEU A 1 195 ? -19.511 -6.298 9.791 1.00 73.25 195 LEU A CA 1
ATOM 1505 C C . LEU A 1 195 ? -19.699 -7.787 9.500 1.00 73.25 195 LEU A C 1
ATOM 1507 O O . LEU A 1 195 ? -19.445 -8.602 10.373 1.00 73.25 195 LEU A O 1
ATOM 1511 N N . ARG A 1 196 ? -19.979 -8.150 8.242 1.00 74.25 196 ARG A N 1
ATOM 1512 C CA . ARG A 1 196 ? -19.987 -9.548 7.768 1.00 74.25 196 ARG A CA 1
ATOM 1513 C C . ARG A 1 196 ? -18.664 -10.302 7.959 1.00 74.25 196 ARG A C 1
ATOM 1515 O O . ARG A 1 196 ? -18.642 -11.519 7.860 1.00 74.25 196 ARG A O 1
ATOM 1522 N N . LYS A 1 197 ? -17.551 -9.581 8.146 1.00 78.38 197 LYS A N 1
ATOM 1523 C CA . LYS A 1 197 ? -16.236 -10.166 8.436 1.00 78.38 197 LYS A CA 1
ATOM 1524 C C . LYS A 1 197 ? -15.937 -10.213 9.928 1.00 78.38 197 LYS A C 1
ATOM 1526 O O . LYS A 1 197 ? -14.933 -10.803 10.301 1.00 78.38 197 LYS A O 1
ATOM 1531 N N . VAL A 1 198 ? -16.738 -9.584 10.785 1.00 80.38 198 VAL A N 1
ATOM 1532 C CA . VAL A 1 198 ? -16.526 -9.648 12.232 1.00 80.38 198 VAL A CA 1
ATOM 1533 C C . VAL A 1 198 ? -16.977 -11.019 12.708 1.00 80.38 198 VAL A C 1
ATOM 1535 O O . VAL A 1 198 ? -18.152 -11.346 12.642 1.00 80.38 198 VAL A O 1
ATOM 1538 N N . LYS A 1 199 ? -16.027 -11.819 13.188 1.00 86.38 199 LYS A N 1
ATOM 1539 C CA . LYS A 1 199 ? -16.288 -13.156 13.721 1.00 86.38 199 LYS A CA 1
ATOM 1540 C C . LYS A 1 199 ? -16.785 -13.092 15.162 1.00 86.38 199 LYS A C 1
ATOM 1542 O O . LYS A 1 199 ? -17.680 -13.833 15.539 1.00 86.38 199 LYS A O 1
ATOM 1547 N N . ARG A 1 200 ? -16.173 -12.234 15.981 1.00 88.12 200 ARG A N 1
ATOM 1548 C CA . ARG A 1 200 ? -16.540 -12.015 17.391 1.00 88.12 200 ARG A CA 1
ATOM 1549 C C . ARG A 1 200 ? -15.954 -10.704 17.900 1.00 88.12 200 ARG A C 1
ATOM 1551 O O . ARG A 1 200 ? -14.914 -10.254 17.407 1.00 88.12 200 ARG A O 1
ATOM 1558 N N . ALA A 1 201 ? -16.604 -10.144 18.913 1.00 88.00 201 ALA A N 1
ATOM 1559 C CA . ALA A 1 201 ? -16.130 -9.005 19.683 1.00 88.00 201 ALA A CA 1
ATOM 1560 C C . ALA A 1 201 ? -16.087 -9.392 21.168 1.00 88.00 201 ALA A C 1
ATOM 1562 O O . ALA A 1 201 ? -17.123 -9.707 21.743 1.00 88.00 201 ALA A O 1
ATOM 1563 N N . ASN A 1 202 ? -14.910 -9.377 21.785 1.00 87.69 202 ASN A N 1
ATOM 1564 C CA . ASN A 1 202 ? -14.716 -9.774 23.178 1.00 87.69 202 ASN A CA 1
ATOM 1565 C C . ASN A 1 202 ? -14.350 -8.565 24.040 1.00 87.69 202 ASN A C 1
ATOM 1567 O O . ASN A 1 202 ? -13.611 -7.677 23.602 1.00 87.69 202 ASN A O 1
ATOM 1571 N N . GLN A 1 203 ? -14.829 -8.568 25.281 1.00 87.94 203 GLN A N 1
ATOM 1572 C CA . GLN A 1 203 ? -14.312 -7.695 26.328 1.00 87.94 203 GLN A CA 1
ATOM 1573 C C . GLN A 1 203 ? -13.049 -8.312 26.928 1.00 87.94 203 GLN A C 1
ATOM 1575 O O . GLN A 1 203 ? -12.961 -9.523 27.112 1.00 87.94 203 GLN A O 1
ATOM 1580 N N . SER A 1 204 ? -12.075 -7.463 27.232 1.00 82.25 204 SER A N 1
ATOM 1581 C CA . SER A 1 204 ? -10.877 -7.823 27.983 1.00 82.25 204 SER A CA 1
ATOM 1582 C C . SER A 1 204 ? -10.510 -6.668 28.903 1.00 82.25 204 SER A C 1
ATOM 1584 O O . SER A 1 204 ? -10.798 -5.511 28.601 1.00 82.25 204 SER A O 1
ATOM 1586 N N . GLU A 1 205 ? -9.841 -6.961 30.007 1.00 79.00 205 GLU A N 1
ATOM 1587 C CA . GLU A 1 205 ? -9.366 -5.957 30.961 1.00 79.00 205 GLU A CA 1
ATOM 1588 C C . GLU A 1 205 ? -7.867 -6.150 31.177 1.00 79.00 205 GLU A C 1
ATOM 1590 O O . GLU A 1 205 ? -7.354 -7.265 31.058 1.00 79.00 205 GLU A O 1
ATOM 1595 N N . ASN A 1 206 ? -7.140 -5.061 31.420 1.00 74.31 206 ASN A N 1
ATOM 1596 C CA . ASN A 1 206 ? -5.726 -5.169 31.754 1.00 74.31 206 ASN A CA 1
ATOM 1597 C C . ASN A 1 206 ? -5.582 -5.615 33.214 1.00 74.31 206 ASN A C 1
ATOM 1599 O O . ASN A 1 206 ? -6.162 -5.006 34.109 1.00 74.31 206 ASN A O 1
ATOM 1603 N N . VAL A 1 207 ? -4.784 -6.662 33.437 1.00 75.50 207 VAL A N 1
ATOM 1604 C CA . VAL A 1 207 ? -4.575 -7.279 34.757 1.00 75.50 207 VAL A CA 1
ATOM 1605 C C . VAL A 1 207 ? -3.985 -6.289 35.768 1.00 75.50 207 VAL A C 1
ATOM 1607 O O . VAL A 1 207 ? -4.373 -6.281 36.930 1.00 75.50 207 VAL A O 1
ATOM 1610 N N . GLU A 1 208 ? -3.080 -5.419 35.323 1.00 75.00 208 GLU A N 1
ATOM 1611 C CA . GLU A 1 208 ? -2.407 -4.422 36.162 1.00 75.00 208 GLU A CA 1
ATOM 1612 C C . GLU A 1 208 ? -3.234 -3.140 36.323 1.00 75.00 208 GLU A C 1
ATOM 1614 O O . GLU A 1 208 ? -3.103 -2.418 37.311 1.00 75.00 208 GLU A O 1
ATOM 1619 N N . LYS A 1 209 ? -4.094 -2.834 35.344 1.00 75.56 209 LYS A N 1
ATOM 1620 C CA . LYS A 1 209 ? -4.975 -1.659 35.337 1.00 75.56 209 LYS A CA 1
ATOM 1621 C C . LYS A 1 209 ? -6.402 -2.061 34.956 1.00 75.56 209 LYS A C 1
ATOM 1623 O O . LYS A 1 209 ? -6.805 -1.813 33.818 1.00 75.56 209 LYS A O 1
ATOM 1628 N N . PRO A 1 210 ? -7.201 -2.585 35.904 1.00 75.31 210 PRO A N 1
ATOM 1629 C CA . PRO A 1 210 ? -8.568 -3.053 35.640 1.00 75.31 210 PRO A CA 1
ATOM 1630 C C . PRO A 1 210 ? -9.507 -1.969 35.087 1.00 75.31 210 PRO A C 1
ATOM 1632 O O . PRO A 1 210 ? -10.464 -2.253 34.375 1.00 75.31 210 PRO A O 1
ATOM 1635 N N . SER A 1 211 ? -9.211 -0.692 35.354 1.00 72.31 211 SER A N 1
ATOM 1636 C CA . SER A 1 211 ? -9.942 0.441 34.773 1.00 72.31 211 SER A CA 1
ATOM 1637 C C . SER A 1 211 ? -9.733 0.599 33.260 1.00 72.31 211 SER A C 1
ATOM 1639 O O . SER A 1 211 ? -10.524 1.270 32.593 1.00 72.31 211 SER A O 1
ATOM 1641 N N . GLN A 1 212 ? -8.695 -0.021 32.689 1.00 76.19 212 GLN A N 1
ATOM 1642 C CA . GLN A 1 212 ? -8.472 -0.067 31.250 1.00 76.19 212 GLN A CA 1
ATOM 1643 C C . GLN A 1 212 ? -9.217 -1.252 30.638 1.00 76.19 212 GLN A C 1
ATOM 1645 O O . GLN A 1 212 ? -8.731 -2.384 30.620 1.00 76.19 212 GLN A O 1
ATOM 1650 N N . LYS A 1 213 ? -10.388 -0.951 30.079 1.00 83.06 213 LYS A N 1
ATOM 1651 C CA . LYS A 1 213 ? -11.183 -1.899 29.300 1.00 83.06 213 LYS A CA 1
ATOM 1652 C C . LYS A 1 213 ? -10.759 -1.901 27.835 1.00 83.06 213 LYS A C 1
ATOM 1654 O O . LYS A 1 213 ? -10.580 -0.849 27.211 1.00 83.06 213 LYS A O 1
ATOM 1659 N N . TYR A 1 214 ? -10.650 -3.101 27.290 1.00 85.94 214 TYR A N 1
ATOM 1660 C CA . TYR A 1 214 ? -10.274 -3.395 25.919 1.00 85.94 214 TYR A CA 1
ATOM 1661 C C . TYR A 1 214 ? -11.438 -4.072 25.211 1.00 85.94 214 TYR A C 1
ATOM 1663 O O . TYR A 1 214 ? -12.204 -4.841 25.790 1.00 85.94 214 TYR A O 1
ATOM 1671 N N . LEU A 1 215 ? -11.559 -3.780 23.929 1.00 88.00 215 LEU A N 1
ATOM 1672 C CA . LEU A 1 215 ? -12.460 -4.432 23.004 1.00 88.00 215 LEU A CA 1
ATOM 1673 C C . LEU A 1 215 ? -11.601 -5.118 21.948 1.00 88.00 215 LEU A C 1
ATOM 1675 O O . LEU A 1 215 ? -10.950 -4.448 21.143 1.00 88.00 215 LEU A O 1
ATOM 1679 N N . GLN A 1 216 ? -11.614 -6.443 21.949 1.00 89.25 216 GLN A N 1
ATOM 1680 C CA . GLN A 1 216 ? -10.954 -7.249 20.934 1.00 89.25 216 GLN A CA 1
ATOM 1681 C C . GLN A 1 216 ? -11.969 -7.603 19.851 1.00 89.25 216 GLN A C 1
ATOM 1683 O O . GLN A 1 216 ? -12.943 -8.305 20.110 1.00 89.25 216 GLN A O 1
ATOM 1688 N N . VAL A 1 217 ? -11.736 -7.154 18.624 1.00 85.31 217 VAL A N 1
ATOM 1689 C CA . VAL A 1 217 ? -12.519 -7.558 17.455 1.00 85.31 217 VAL A CA 1
ATOM 1690 C C . VAL A 1 217 ? -11.679 -8.506 16.624 1.00 85.31 217 VAL A C 1
ATOM 1692 O O . VAL A 1 217 ? -10.614 -8.131 16.141 1.00 85.31 217 VAL A O 1
ATOM 1695 N N . THR A 1 218 ? -12.171 -9.727 16.441 1.00 84.75 218 THR A N 1
ATOM 1696 C CA . THR A 1 218 ? -11.527 -10.702 15.556 1.00 84.75 218 THR A CA 1
ATOM 1697 C C . THR A 1 218 ? -12.388 -10.931 14.329 1.00 84.75 218 THR A C 1
ATOM 1699 O O . THR A 1 218 ? -13.621 -10.940 14.403 1.00 84.75 218 THR A O 1
ATOM 1702 N N . THR A 1 219 ? -11.732 -11.090 13.194 1.00 81.56 219 THR A N 1
ATOM 1703 C CA . THR A 1 219 ? -12.377 -11.226 11.890 1.00 81.56 219 THR A CA 1
ATOM 1704 C C . THR A 1 219 ? -12.353 -12.673 11.399 1.00 81.56 219 THR A C 1
ATOM 1706 O O . THR A 1 219 ? -11.631 -13.513 11.936 1.00 81.56 219 THR A O 1
ATOM 1709 N N . THR A 1 220 ? -13.174 -13.002 10.401 1.00 77.75 220 THR A N 1
ATOM 1710 C CA . THR A 1 220 ? -13.251 -14.351 9.811 1.00 77.75 220 THR A CA 1
ATOM 1711 C C . THR A 1 220 ? -11.955 -14.763 9.111 1.00 77.75 220 THR A C 1
ATOM 1713 O O . THR A 1 220 ? -11.683 -15.950 8.990 1.00 77.75 220 THR A O 1
ATOM 1716 N N . ASP A 1 221 ? -11.148 -13.791 8.684 1.00 75.31 221 ASP A N 1
ATOM 1717 C CA . ASP A 1 221 ? -9.795 -13.938 8.136 1.00 75.31 221 ASP A CA 1
ATOM 1718 C C . ASP A 1 221 ? -8.694 -13.870 9.219 1.00 75.31 221 ASP A C 1
ATOM 1720 O O . ASP A 1 221 ? -7.522 -13.699 8.903 1.00 75.31 221 ASP A O 1
ATOM 1724 N N . ASN A 1 222 ? -9.058 -14.061 10.494 1.00 74.50 222 ASN A N 1
ATOM 1725 C CA . ASN A 1 222 ? -8.158 -14.157 11.652 1.00 74.50 222 ASN A CA 1
ATOM 1726 C C . ASN A 1 222 ? -7.322 -12.898 11.954 1.00 74.50 222 ASN A C 1
ATOM 1728 O O . ASN A 1 222 ? -6.360 -12.975 12.716 1.00 74.50 222 ASN A O 1
ATOM 1732 N N . PHE A 1 223 ? -7.694 -11.723 11.434 1.00 76.31 223 PHE A N 1
ATOM 1733 C CA . PHE A 1 223 ? -7.128 -10.467 11.933 1.00 76.31 223 PHE A CA 1
ATOM 1734 C C . PHE A 1 223 ? -7.748 -10.095 13.274 1.00 76.31 223 PHE A C 1
ATOM 1736 O O . PHE A 1 223 ? -8.967 -10.209 13.454 1.00 76.31 223 PHE A O 1
ATOM 1743 N N . GLU A 1 224 ? -6.915 -9.579 14.174 1.00 77.94 224 GLU A N 1
ATOM 1744 C CA . GLU A 1 224 ? -7.320 -9.080 15.483 1.00 77.94 224 GLU A CA 1
ATOM 1745 C C . GLU A 1 224 ? -7.081 -7.574 15.602 1.00 77.94 224 GLU A C 1
ATOM 1747 O O . GLU A 1 224 ? -6.010 -7.063 15.271 1.00 77.94 224 GLU A O 1
ATOM 1752 N N . PHE A 1 225 ? -8.082 -6.865 16.116 1.00 84.38 225 PHE A N 1
ATOM 1753 C CA . PHE A 1 225 ? -8.040 -5.430 16.357 1.00 84.38 225 PHE A CA 1
ATOM 1754 C C . PHE A 1 225 ? -8.369 -5.156 17.818 1.00 84.38 225 PHE A C 1
ATOM 1756 O O . PHE A 1 225 ? -9.418 -5.567 18.312 1.00 84.38 225 PHE A O 1
ATOM 1763 N N . TRP A 1 226 ? -7.482 -4.435 18.494 1.00 85.12 226 TRP A N 1
ATOM 1764 C CA . TRP A 1 226 ? -7.616 -4.107 19.907 1.00 85.12 226 TRP A CA 1
ATOM 1765 C C . TRP A 1 226 ? -7.920 -2.628 20.061 1.00 85.12 226 TRP A C 1
ATOM 1767 O O . TRP A 1 226 ? -7.085 -1.784 19.729 1.00 85.12 226 TRP A O 1
ATOM 1777 N N . PHE A 1 227 ? -9.110 -2.330 20.572 1.00 85.69 227 PHE A N 1
ATOM 1778 C CA . PHE A 1 227 ? -9.549 -0.977 20.868 1.00 85.69 227 PHE A CA 1
ATOM 1779 C C . PHE A 1 227 ? -9.617 -0.750 22.376 1.00 85.69 227 PHE A C 1
ATOM 1781 O O . PHE A 1 227 ? -9.972 -1.647 23.133 1.00 85.69 227 PHE A O 1
ATOM 1788 N N . MET A 1 228 ? -9.322 0.461 22.819 1.00 85.81 228 MET A N 1
ATOM 1789 C CA . MET A 1 228 ? -9.382 0.875 24.224 1.00 85.81 228 MET A CA 1
ATOM 1790 C C . MET A 1 228 ? -9.719 2.366 24.333 1.00 85.81 228 MET A C 1
ATOM 1792 O O . MET A 1 228 ? -9.897 3.038 23.321 1.00 85.81 228 MET A O 1
ATOM 1796 N N . GLY A 1 229 ? -9.823 2.905 25.551 1.00 83.62 229 GLY A N 1
ATOM 1797 C CA . GLY A 1 229 ? -10.013 4.349 25.762 1.00 83.62 229 GLY A CA 1
ATOM 1798 C C . GLY A 1 229 ? -11.418 4.867 25.432 1.00 83.62 229 GLY A C 1
ATOM 1799 O O . GLY A 1 229 ? -11.595 6.054 25.170 1.00 83.62 229 GLY A O 1
ATOM 1800 N N . PHE A 1 230 ? -12.420 3.985 25.436 1.00 81.00 230 PHE A N 1
ATOM 1801 C CA . PHE A 1 230 ? -13.811 4.355 25.197 1.00 81.00 230 PHE A CA 1
ATOM 1802 C C . PHE A 1 230 ? -14.381 5.180 26.353 1.00 81.00 230 PHE A C 1
ATOM 1804 O O . PHE A 1 230 ? -14.465 4.692 27.477 1.00 81.00 230 PHE A O 1
ATOM 1811 N N . LEU A 1 231 ? -14.901 6.378 26.064 1.00 75.38 231 LEU A N 1
ATOM 1812 C CA . LEU A 1 231 ? -15.656 7.165 27.054 1.00 75.38 231 LEU A CA 1
ATOM 1813 C C . LEU A 1 231 ? -16.950 6.464 27.503 1.00 75.38 231 LEU A C 1
ATOM 1815 O O . LEU A 1 231 ? -17.407 6.641 28.626 1.00 75.38 231 LEU A O 1
ATOM 1819 N N . LYS A 1 232 ? -17.570 5.687 26.605 1.00 78.00 232 LYS A N 1
ATOM 1820 C CA . LYS A 1 232 ? -18.826 4.953 26.836 1.00 78.00 232 LYS A CA 1
ATOM 1821 C C . LYS A 1 232 ? -18.660 3.488 26.418 1.00 78.00 232 LYS A C 1
ATOM 1823 O O . LYS A 1 232 ? -19.314 3.031 25.478 1.00 78.00 232 LYS A O 1
ATOM 1828 N N . TYR A 1 233 ? -17.758 2.778 27.098 1.00 82.88 233 TYR A N 1
ATOM 1829 C CA . TYR A 1 233 ? -17.393 1.390 26.784 1.00 82.88 233 TYR A CA 1
ATOM 1830 C C . TYR A 1 233 ? -18.614 0.465 26.678 1.00 82.88 233 TYR A C 1
ATOM 1832 O O . TYR A 1 233 ? -18.872 -0.080 25.609 1.00 82.88 233 TYR A O 1
ATOM 1840 N N . GLU A 1 234 ? -19.424 0.386 27.739 1.00 83.44 234 GLU A N 1
ATOM 1841 C CA . GLU A 1 234 ? -20.575 -0.530 27.823 1.00 83.44 234 GLU A CA 1
ATOM 1842 C C . GLU A 1 234 ? -21.581 -0.327 26.683 1.00 83.44 234 GLU A C 1
ATOM 1844 O O . GLU A 1 234 ? -22.069 -1.277 26.075 1.00 83.44 234 GLU A O 1
ATOM 1849 N N . LYS A 1 235 ? -21.863 0.933 26.327 1.00 81.50 235 LYS A N 1
ATOM 1850 C CA . LYS A 1 235 ? -22.763 1.249 25.206 1.00 81.50 235 LYS A CA 1
ATOM 1851 C C . LYS A 1 235 ? -22.197 0.762 23.873 1.00 81.50 235 LYS A C 1
ATOM 1853 O O . LYS A 1 235 ? -22.942 0.239 23.050 1.00 81.50 235 LYS A O 1
ATOM 1858 N N . THR A 1 236 ? -20.890 0.923 23.676 1.00 77.88 236 THR A N 1
ATOM 1859 C CA . THR A 1 236 ? -20.201 0.529 22.440 1.00 77.88 236 THR A CA 1
ATOM 1860 C C . THR A 1 236 ? -20.137 -0.991 22.306 1.00 77.88 236 THR A C 1
ATOM 1862 O O . THR A 1 236 ? -20.441 -1.528 21.243 1.00 77.88 236 THR A O 1
ATOM 1865 N N . PHE A 1 237 ? -19.801 -1.691 23.391 1.00 84.31 237 PHE A N 1
ATOM 1866 C CA . PHE A 1 237 ? -19.757 -3.150 23.422 1.00 84.31 237 PHE A CA 1
ATOM 1867 C C . PHE A 1 237 ? -21.136 -3.761 23.147 1.00 84.31 237 PHE A C 1
ATOM 1869 O O . PHE A 1 237 ? -21.267 -4.594 22.254 1.00 84.31 237 PHE A O 1
ATOM 1876 N N . ASN A 1 238 ? -22.184 -3.273 23.819 1.00 84.06 238 ASN A N 1
ATOM 1877 C CA . ASN A 1 238 ? -23.555 -3.742 23.602 1.00 84.06 238 ASN A CA 1
ATOM 1878 C C . ASN A 1 238 ? -24.050 -3.502 22.166 1.00 84.06 238 ASN A C 1
ATOM 1880 O O . ASN A 1 238 ? -24.758 -4.341 21.609 1.00 84.06 238 ASN A O 1
ATOM 1884 N N . LEU A 1 239 ? -23.674 -2.375 21.548 1.00 79.94 239 LEU A N 1
ATOM 1885 C CA . LEU A 1 239 ? -23.978 -2.108 20.140 1.00 79.94 239 LEU A CA 1
ATOM 1886 C C . LEU A 1 239 ? -23.310 -3.139 19.221 1.00 79.94 239 LEU A C 1
ATOM 1888 O O . LEU A 1 239 ? -23.963 -3.684 18.335 1.00 79.94 239 LEU A O 1
ATOM 1892 N N . LEU A 1 240 ? -22.028 -3.433 19.443 1.00 79.00 240 LEU A N 1
ATOM 1893 C CA . LEU A 1 240 ? -21.298 -4.418 18.647 1.00 79.00 240 LEU A CA 1
ATOM 1894 C C . LEU A 1 240 ? -21.833 -5.834 18.841 1.00 79.00 240 LEU A C 1
ATOM 1896 O O . LEU A 1 240 ? -21.989 -6.540 17.853 1.00 79.00 240 LEU A O 1
ATOM 1900 N N . GLN A 1 241 ? -22.172 -6.228 20.069 1.00 85.25 241 GLN A N 1
ATOM 1901 C CA . GLN A 1 241 ? -22.800 -7.522 20.351 1.00 85.25 241 GLN A CA 1
ATOM 1902 C C . GLN A 1 241 ? -24.110 -7.690 19.576 1.00 85.25 241 GLN A C 1
ATOM 1904 O O . GLN A 1 241 ? -24.273 -8.685 18.876 1.00 85.25 241 GLN A O 1
ATOM 1909 N N . LYS A 1 242 ? -24.993 -6.680 19.605 1.00 81.75 242 LYS A N 1
ATOM 1910 C CA . LYS A 1 242 ? -26.243 -6.685 18.824 1.00 81.75 242 LYS A CA 1
ATOM 1911 C C . LYS A 1 242 ? -26.008 -6.810 17.323 1.00 81.75 242 LYS A C 1
ATOM 1913 O O . LYS A 1 242 ? -26.785 -7.448 16.627 1.00 81.75 242 LYS A O 1
ATOM 1918 N N . ILE A 1 243 ? -24.969 -6.159 16.813 1.00 71.38 243 ILE A N 1
ATOM 1919 C CA . ILE A 1 243 ? -24.628 -6.210 15.393 1.00 71.38 243 ILE A CA 1
ATOM 1920 C C . ILE A 1 243 ? -24.087 -7.592 15.018 1.00 71.38 243 ILE A C 1
ATOM 1922 O O . ILE A 1 243 ? -24.504 -8.155 14.012 1.00 71.38 243 ILE A O 1
ATOM 1926 N N . VAL A 1 244 ? -23.180 -8.147 15.823 1.00 77.00 244 VAL A N 1
ATOM 1927 C CA . VAL A 1 244 ? -22.616 -9.482 15.591 1.00 77.00 244 VAL A CA 1
ATOM 1928 C C . VAL A 1 244 ? -23.719 -10.541 15.655 1.00 77.00 244 VAL A C 1
ATOM 1930 O O . VAL A 1 244 ? -23.761 -11.400 14.785 1.00 77.00 244 VAL A O 1
ATOM 1933 N N . SER A 1 245 ? -24.670 -10.427 16.588 1.00 78.19 245 SER A N 1
ATOM 1934 C CA . SER A 1 245 ? -25.817 -11.341 16.693 1.00 78.19 245 SER A CA 1
ATOM 1935 C C . SER A 1 245 ? -26.879 -11.175 15.599 1.00 78.19 245 SER A C 1
ATOM 1937 O O . SER A 1 245 ? -27.828 -11.940 15.571 1.00 78.19 245 SER A O 1
ATOM 1939 N N . GLN A 1 246 ? -26.810 -10.128 14.771 1.00 70.44 246 GLN A N 1
ATOM 1940 C CA . GLN A 1 246 ? -27.709 -9.943 13.618 1.00 70.44 246 GLN A CA 1
ATOM 1941 C C . GLN A 1 246 ? -27.099 -10.466 12.315 1.00 70.44 246 GLN A C 1
ATOM 1943 O O . GLN A 1 246 ? -27.797 -10.598 11.313 1.00 70.44 246 GLN A O 1
ATOM 1948 N N . VAL A 1 247 ? -25.785 -10.692 12.305 1.00 62.12 247 VAL A N 1
ATOM 1949 C CA . VAL A 1 247 ? -25.029 -11.173 11.143 1.00 62.12 247 VAL A CA 1
ATOM 1950 C C . VAL A 1 247 ? -24.941 -12.707 11.128 1.00 62.12 247 VAL A C 1
ATOM 1952 O O . VAL A 1 247 ? -24.656 -13.272 10.072 1.00 62.12 247 VAL A O 1
ATOM 1955 N N . PHE A 1 248 ? -25.226 -13.361 12.260 1.00 49.50 248 PHE A N 1
ATOM 1956 C CA . PHE A 1 248 ? -25.260 -14.814 12.442 1.00 49.50 248 PHE A CA 1
ATOM 1957 C C . PHE A 1 248 ? -26.597 -15.267 13.018 1.00 49.50 248 PHE A C 1
ATOM 1959 O O . PHE A 1 248 ? -27.091 -14.571 13.931 1.00 49.50 248 PHE A O 1
#

Solvent-accessible surface area (backbone atoms only — not comparable to full-atom values): 14155 Å² total; per-residue (Å²): 124,41,60,30,22,42,59,48,99,91,45,69,44,55,23,38,40,38,79,51,72,58,36,41,33,38,39,36,75,54,61,73,44,76,45,70,45,100,87,69,50,81,45,66,37,58,48,69,48,78,42,49,31,73,46,50,50,38,77,45,86,44,64,42,90,92,42,74,88,46,51,34,43,38,39,31,30,72,86,72,49,77,43,42,37,28,73,47,87,52,49,75,61,49,55,52,53,51,50,51,32,30,52,50,27,47,46,57,56,38,71,76,64,83,52,91,73,86,72,76,67,76,76,33,70,90,71,75,63,55,60,44,58,85,83,67,78,80,71,98,48,63,71,41,52,28,23,43,65,48,98,93,49,76,44,56,23,37,36,31,47,54,98,62,32,38,34,37,35,38,74,56,64,79,45,76,47,70,47,98,86,68,53,70,51,50,22,26,49,43,49,77,46,49,47,90,40,49,65,49,76,43,82,47,63,39,91,92,44,67,89,47,49,33,41,39,39,32,30,73,86,71,50,76,44,45,35,27,72,46,88,56,49,70,64,52,52,53,52,49,51,55,52,51,60,70,75,98

Foldseek 3Di:
DFWWWKQDPVGTFTWDWDQDLFKIKTWGPDQDDWDQDPVRDTDTHTDMDIDTLQQFPDWDWDADPVHRVWIWIWTAGVVGDIIIITPTPCVVLVSVVSVVSSLSNVVVVCVPPVDDDCPPNPVVPVVDDNWDFPPDDPDDFDWWWKWKADPVGTFTWIWGDDLFKIKTWGPAFPDKDADPVRDITTTIGMDIGTLLFFPDWDWDADPVHRVWIWIWTAGPVGDIIIMTDTPCVVVVSVVSVVSNVVSD